Protein AF-A0A3T0ZDF2-F1 (afdb_monomer_lite)

Organism: Lagarostrobos franklinii (NCBI:txid56892)

Secondary structure (DSSP, 8-state):
-----S-TT--S---HHHHHHHHHHHHHHHHTTS-HHHHHHHHHHHHHHHHTTS-HHHHHHHHHHHHHHHHHTS-HHHHHHHHHHHS---PPPPPTTT--HHHHHHHHHH--TT-HHHHHHHHHHHHHHHHHHH-S-HHHHHHHHHHHH--SEEEEEEEETTEEEEEEEE--HHHHHHHHHHHHHHHHHHSSSS-HHHHHHHHHHHHHTT-SHHHHHHHHHHHHHHHTGGGGGGG----------HHHHHHHHHHHHHHHHHHHHHHHHHHHHHH--HHHHHHHHHHHHHHHHHHTT--

Radius of gyration: 37.53 Å; chains: 1; bounding box: 96×99×54 Å

Sequence (299 aa):
MSRQSTAKKRTTKLDPINHNRFINTTAKKRTAKLDPINHNRFINTTAKKRTAKLDPINHNRFINTFVKKRTAKLDLINHNRFIKTTVKKRTAKLDPIYHKRLVNMLVNRILKHGKKSLAYRIFYQAMKKIQQKMKKNPIVVLRRAIRNIAPKVVLKARRKSGSTYQVPIKIKSAKGKIFAIRWLLGASRKRPGRNMDSKLSYELIDATKNRGNAIRKKEETHKMAEANKAFAHNRLKDIPKKRGNPIRKKEETHRMAEANKAFAHNRLIDAAKKRGNPIRKKEETHRMAEANKAFSYNR

pLDDT: mean 71.68, std 22.98, range [33.25, 97.94]

InterPro domains:
  IPR000235 Small ribosomal subunit protein uS7 [PTHR11205] (66-229)
  IPR005717 Small ribosomal subunit protein uS7, bacteria/organella [MF_00480_B] (77-236)
  IPR005717 Small ribosomal subunit protein uS7, bacteria/organella [TIGR01029] (84-235)
  IPR020606 Small ribosomal subunit protein uS7, conserved site [PS00052] (100-126)
  IPR023798 Small ribosomal subunit protein uS7 domain [PF00177] (85-229)
  IPR023798 Small ribosomal subunit protein uS7 domain [PF00177] (266-293)
  IPR036823 Small ribosomal subunit protein uS7 domain superfamily [G3DSA:1.10.455.10] (82-234)
  IPR036823 Small ribosomal subunit protein uS7 domain superfamily [G3DSA:1.10.455.10] (235-266)
  IPR036823 Small ribosomal subunit protein uS7 domain superfamily [G3DSA:1.10.455.10] (267-299)
  IPR036823 Small ribosomal subunit protein uS7 domain superfamily [SSF47973] (71-229)
  IPR036823 Small ribosomal subunit protein uS7 domain superfamily [SSF47973] (236-267)
  IPR036823 Small ribosomal subunit protein uS7 domain superfamily [SSF47973] (266-295)

Structure (mmCIF, N/CA/C/O backbone):
data_AF-A0A3T0ZDF2-F1
#
_entry.id   AF-A0A3T0ZDF2-F1
#
loop_
_atom_site.group_PDB
_atom_site.id
_atom_site.type_symbol
_atom_site.label_atom_id
_atom_site.label_alt_id
_atom_site.label_comp_id
_atom_site.label_asym_id
_atom_site.label_entity_id
_atom_site.label_seq_id
_atom_site.pdbx_PDB_ins_code
_atom_site.Cartn_x
_atom_site.Cartn_y
_atom_site.Cartn_z
_atom_site.occupancy
_atom_site.B_iso_or_equiv
_atom_site.auth_seq_id
_atom_site.auth_comp_id
_atom_site.auth_asym_id
_atom_site.auth_atom_id
_atom_site.pdbx_PDB_model_num
ATOM 1 N N . MET A 1 1 ? -11.134 -86.468 -4.741 1.00 34.62 1 MET A N 1
ATOM 2 C CA . MET A 1 1 ? -9.798 -86.074 -5.241 1.00 34.62 1 MET A CA 1
ATOM 3 C C . MET A 1 1 ? -9.946 -85.190 -6.483 1.00 34.62 1 MET A C 1
ATOM 5 O O . MET A 1 1 ? -10.658 -85.553 -7.403 1.00 34.62 1 MET A O 1
ATOM 9 N N . SER A 1 2 ? -9.356 -83.992 -6.419 1.00 34.84 2 SER A N 1
ATOM 10 C CA . SER A 1 2 ? -8.980 -83.034 -7.481 1.00 34.84 2 SER A CA 1
ATOM 11 C C . SER A 1 2 ? -9.718 -83.038 -8.841 1.00 34.84 2 SER A C 1
ATOM 13 O O . SER A 1 2 ? -9.318 -83.724 -9.779 1.00 34.84 2 SER A O 1
ATOM 15 N N . ARG A 1 3 ? -10.692 -82.128 -9.011 1.00 33.25 3 ARG A N 1
ATOM 16 C CA . ARG A 1 3 ? -11.084 -81.586 -10.328 1.00 33.25 3 ARG A CA 1
ATOM 17 C C . ARG A 1 3 ? -10.224 -80.354 -10.633 1.00 33.25 3 ARG A C 1
ATOM 19 O O . ARG A 1 3 ? -10.578 -79.239 -10.258 1.00 33.25 3 ARG A O 1
ATOM 26 N N . GLN A 1 4 ? -9.095 -80.539 -11.317 1.00 33.59 4 GLN A N 1
ATOM 27 C CA . GLN A 1 4 ? -8.398 -79.435 -11.988 1.00 33.59 4 GLN A CA 1
ATOM 28 C C . GLN A 1 4 ? -9.206 -79.031 -13.229 1.00 33.59 4 GLN A C 1
ATOM 30 O O . GLN A 1 4 ? -9.016 -79.551 -14.326 1.00 33.59 4 GLN A O 1
ATOM 35 N N . SER A 1 5 ? -10.157 -78.118 -13.039 1.00 35.03 5 SER A N 1
ATOM 36 C CA . SER A 1 5 ? -11.002 -77.572 -14.095 1.00 35.03 5 SER A CA 1
ATOM 37 C C . SER A 1 5 ? -10.267 -76.490 -14.904 1.00 35.03 5 SER A C 1
ATOM 39 O O . SER A 1 5 ? -9.870 -75.434 -14.415 1.00 35.03 5 SER A O 1
ATOM 41 N N . THR A 1 6 ? -10.021 -76.816 -16.174 1.00 43.75 6 THR A N 1
ATOM 42 C CA . THR A 1 6 ? -10.433 -76.038 -17.364 1.00 43.75 6 THR A CA 1
ATOM 43 C C . THR A 1 6 ? -10.084 -74.544 -17.503 1.00 43.75 6 THR A C 1
ATOM 45 O O . THR A 1 6 ? -10.557 -73.915 -18.445 1.00 43.75 6 THR A O 1
ATOM 48 N N . ALA A 1 7 ? -9.190 -73.962 -16.699 1.00 36.59 7 ALA A N 1
ATOM 49 C CA . ALA A 1 7 ? -8.723 -72.580 -16.921 1.00 36.59 7 ALA A CA 1
ATOM 50 C C . ALA A 1 7 ? -7.362 -72.473 -17.643 1.00 36.59 7 ALA A C 1
ATOM 52 O O . ALA A 1 7 ? -7.009 -71.410 -18.150 1.00 36.59 7 ALA A O 1
ATOM 53 N N . LYS A 1 8 ? -6.588 -73.565 -17.733 1.00 37.91 8 LYS A N 1
ATOM 54 C CA . LYS A 1 8 ? -5.209 -73.557 -18.271 1.00 37.91 8 LYS A CA 1
ATOM 55 C C . LYS A 1 8 ? -5.081 -73.693 -19.800 1.00 37.91 8 LYS A C 1
ATOM 57 O O . LYS A 1 8 ? -3.962 -73.733 -20.293 1.00 37.91 8 LYS A O 1
ATOM 62 N N . LYS A 1 9 ? -6.183 -73.728 -20.563 1.00 38.88 9 LYS A N 1
ATOM 63 C CA . LYS A 1 9 ? -6.158 -73.951 -22.030 1.00 38.88 9 LYS A CA 1
ATOM 64 C C . LYS A 1 9 ? -6.678 -72.797 -22.908 1.00 38.88 9 LYS A C 1
ATOM 66 O O . LYS A 1 9 ? -6.855 -72.992 -24.102 1.00 38.88 9 LYS A O 1
ATOM 71 N N . ARG A 1 10 ? -6.890 -71.582 -22.379 1.00 39.00 10 ARG A N 1
ATOM 72 C CA . ARG A 1 10 ? -7.325 -70.414 -23.190 1.00 39.00 10 ARG A CA 1
ATOM 73 C C . ARG A 1 10 ? -6.550 -69.121 -22.913 1.00 39.00 10 ARG A C 1
ATOM 75 O O . ARG A 1 10 ? -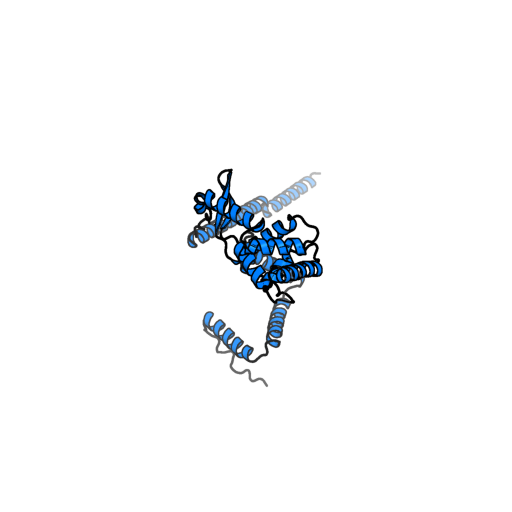7.133 -68.051 -22.778 1.00 39.00 10 ARG A O 1
ATOM 82 N N . THR A 1 11 ? -5.223 -69.188 -22.866 1.00 40.25 11 THR A N 1
ATOM 83 C CA . THR A 1 11 ? -4.384 -67.980 -22.989 1.00 40.25 11 THR A CA 1
ATOM 84 C C . THR A 1 11 ? -3.337 -68.172 -24.075 1.00 40.25 11 THR A C 1
ATOM 86 O O . THR A 1 11 ? -2.138 -68.083 -23.838 1.00 40.25 11 THR A O 1
ATOM 89 N N . THR A 1 12 ? -3.806 -68.459 -25.283 1.00 39.25 12 THR A N 1
ATOM 90 C CA . THR A 1 12 ? -3.021 -68.349 -26.510 1.00 39.25 12 THR A CA 1
ATOM 91 C C . THR A 1 12 ? -3.629 -67.225 -27.344 1.00 39.25 12 THR A C 1
ATOM 93 O O . THR A 1 12 ? -4.798 -67.304 -27.707 1.00 39.25 12 THR A O 1
ATOM 96 N N . LYS A 1 13 ? -2.813 -66.197 -27.617 1.00 46.34 13 LYS A N 1
ATOM 97 C CA . LYS A 1 13 ? -3.067 -65.021 -28.476 1.00 46.34 13 LYS A CA 1
ATOM 98 C C . LYS A 1 13 ? -4.135 -64.031 -27.980 1.00 46.34 13 LYS A C 1
ATOM 100 O O . LYS A 1 13 ? -5.250 -63.989 -28.477 1.00 46.34 13 LYS A O 1
ATOM 105 N N . LEU A 1 14 ? -3.753 -63.160 -27.045 1.00 40.66 14 LEU A N 1
ATOM 106 C CA . LEU A 1 14 ? -4.413 -61.864 -26.842 1.00 40.66 14 LEU A CA 1
ATOM 107 C C . LEU A 1 14 ? -3.337 -60.778 -26.788 1.00 40.66 14 LEU A C 1
ATOM 109 O O . LEU A 1 14 ? -2.376 -60.904 -26.029 1.00 40.66 14 LEU A O 1
ATOM 113 N N . ASP A 1 15 ? -3.503 -59.733 -27.599 1.00 45.00 15 ASP A N 1
ATOM 114 C CA . ASP A 1 15 ? -2.529 -58.655 -27.779 1.00 45.00 15 ASP A CA 1
ATOM 115 C C . ASP A 1 15 ? -2.080 -58.028 -26.444 1.00 45.00 15 ASP A C 1
ATOM 117 O O . ASP A 1 15 ? -2.914 -57.829 -25.547 1.00 45.00 15 ASP A O 1
ATOM 121 N N . PRO A 1 16 ? -0.801 -57.615 -26.305 1.00 48.25 16 PRO A N 1
ATOM 122 C CA . PRO A 1 16 ? -0.258 -57.042 -25.064 1.00 48.25 16 PRO A CA 1
ATOM 123 C C . PRO A 1 16 ? -1.061 -55.839 -24.535 1.00 48.25 16 PRO A C 1
ATOM 125 O O . PRO A 1 16 ? -1.106 -55.571 -23.331 1.00 48.25 16 PRO A O 1
ATOM 128 N N . ILE A 1 17 ? -1.727 -55.119 -25.441 1.00 45.25 17 ILE A N 1
ATOM 129 C CA . ILE A 1 17 ? -2.562 -53.951 -25.147 1.00 45.25 17 ILE A CA 1
ATOM 130 C C . ILE A 1 17 ? -3.913 -54.376 -24.543 1.00 45.25 17 ILE A C 1
ATOM 132 O O . ILE A 1 17 ? -4.380 -53.771 -23.572 1.00 45.25 17 ILE A O 1
ATOM 136 N N . ASN A 1 18 ? -4.510 -55.460 -25.046 1.00 43.66 18 ASN A N 1
ATOM 137 C CA . ASN A 1 18 ? -5.801 -55.967 -24.581 1.00 43.66 18 ASN A CA 1
ATOM 138 C C . ASN A 1 18 ? -5.677 -56.743 -23.263 1.00 43.66 18 ASN A C 1
ATOM 140 O O . ASN A 1 18 ? -6.571 -56.659 -22.419 1.00 43.66 18 ASN A O 1
ATOM 144 N N . HIS A 1 19 ? -4.534 -57.391 -23.016 1.00 41.25 19 HIS A N 1
ATOM 145 C CA . HIS A 1 19 ? -4.260 -58.068 -21.747 1.00 41.25 19 HIS A CA 1
ATOM 146 C C . HIS A 1 19 ? -4.181 -57.082 -20.568 1.00 41.25 19 HIS A C 1
ATOM 148 O O . HIS A 1 19 ? -4.822 -57.276 -19.534 1.00 41.25 19 HIS A O 1
ATOM 154 N N . ASN A 1 20 ? -3.493 -55.949 -20.747 1.00 42.59 20 ASN A N 1
ATOM 155 C CA . ASN A 1 20 ? -3.430 -54.898 -19.727 1.00 42.59 20 ASN A CA 1
ATOM 156 C C . ASN A 1 20 ? -4.780 -54.201 -19.515 1.00 42.59 20 ASN A C 1
ATOM 158 O O . ASN A 1 20 ? -5.104 -53.803 -18.395 1.00 42.59 20 ASN A O 1
ATOM 162 N N . ARG A 1 21 ? -5.605 -54.077 -20.561 1.00 43.59 21 ARG A N 1
ATOM 163 C CA . ARG A 1 21 ? -6.967 -53.541 -20.438 1.00 43.59 21 ARG A CA 1
ATOM 164 C C . ARG A 1 21 ? -7.884 -54.505 -19.683 1.00 43.59 21 ARG A C 1
ATOM 166 O O . ARG A 1 21 ? -8.645 -54.045 -18.835 1.00 43.59 21 ARG A O 1
ATOM 173 N N . PHE A 1 22 ? -7.772 -55.815 -19.910 1.00 42.91 22 PHE A N 1
ATOM 174 C CA . PHE A 1 22 ? -8.523 -56.844 -19.181 1.00 42.91 22 PHE A CA 1
ATOM 175 C C . PHE A 1 22 ? -8.107 -56.928 -17.705 1.00 42.91 22 PHE A C 1
ATOM 177 O O . PHE A 1 22 ? -8.962 -56.943 -16.820 1.00 42.91 22 PHE A O 1
ATOM 184 N N . ILE A 1 23 ? -6.804 -56.875 -17.410 1.00 46.19 23 ILE A N 1
ATOM 185 C CA . ILE A 1 23 ? -6.293 -56.835 -16.029 1.00 46.19 23 ILE A CA 1
ATOM 186 C C . ILE A 1 23 ? -6.749 -55.557 -15.316 1.00 46.19 23 ILE A C 1
ATOM 188 O O . ILE A 1 23 ? -7.220 -55.618 -14.184 1.00 46.19 23 ILE A O 1
ATOM 192 N N . ASN A 1 24 ? -6.685 -54.396 -15.972 1.00 45.28 24 ASN A N 1
ATOM 193 C CA . ASN A 1 24 ? -7.081 -53.132 -15.348 1.00 45.28 24 ASN A CA 1
ATOM 194 C C . ASN A 1 24 ? -8.599 -53.003 -15.160 1.00 45.28 24 ASN A C 1
ATOM 196 O O . ASN A 1 24 ? -9.040 -52.362 -14.208 1.00 45.28 24 ASN A O 1
ATOM 200 N N . THR A 1 25 ? -9.406 -53.607 -16.035 1.00 49.00 25 THR A N 1
ATOM 201 C CA . THR A 1 25 ? -10.875 -53.609 -15.918 1.00 49.00 25 THR A CA 1
ATOM 202 C C . THR A 1 25 ? -11.360 -54.621 -14.883 1.00 49.00 25 THR A C 1
ATOM 204 O O . THR A 1 25 ? -12.240 -54.288 -14.092 1.00 49.00 25 THR A O 1
ATOM 207 N N . THR A 1 26 ? -10.747 -55.807 -14.800 1.00 48.38 26 THR A N 1
ATOM 208 C CA . THR A 1 26 ? -11.029 -56.791 -13.737 1.00 48.38 26 THR A CA 1
ATOM 209 C C . THR A 1 26 ? -10.529 -56.324 -12.370 1.00 48.38 26 THR A C 1
ATOM 211 O O . THR A 1 26 ? -11.251 -56.471 -11.383 1.00 48.38 26 THR A O 1
ATOM 214 N N . ALA A 1 27 ? -9.359 -55.675 -12.303 1.00 49.62 27 ALA A N 1
ATOM 215 C CA . ALA A 1 27 ? -8.877 -55.018 -11.092 1.00 49.62 27 ALA A CA 1
ATOM 216 C C . ALA A 1 27 ? -9.821 -53.884 -10.669 1.00 49.62 27 ALA A C 1
ATOM 218 O O . ALA A 1 27 ? -10.282 -53.903 -9.535 1.00 49.62 27 ALA A O 1
ATOM 219 N N . LYS A 1 28 ? -10.217 -52.974 -11.576 1.00 48.00 28 LYS A N 1
ATOM 220 C CA . LYS A 1 28 ? -11.181 -51.898 -11.266 1.00 48.00 28 LYS A CA 1
ATOM 221 C C . LYS A 1 28 ? -12.552 -52.417 -10.816 1.00 48.00 28 LYS A C 1
ATOM 223 O O . LYS A 1 28 ? -13.107 -51.883 -9.859 1.00 48.00 28 LYS A O 1
ATOM 228 N N . LYS A 1 29 ? -13.089 -53.466 -11.458 1.00 46.72 29 LYS A N 1
ATOM 229 C CA . LYS A 1 29 ? -14.364 -54.099 -11.060 1.00 46.72 29 LYS A CA 1
ATOM 230 C C . LYS A 1 29 ? -14.288 -54.756 -9.677 1.00 46.72 29 LYS A C 1
ATOM 232 O O . LYS A 1 29 ? -15.281 -54.748 -8.958 1.00 46.72 29 LYS A O 1
ATOM 237 N N . ARG A 1 30 ? -13.128 -55.298 -9.284 1.00 39.75 30 ARG A N 1
ATOM 238 C CA . ARG A 1 30 ? -12.906 -55.878 -7.946 1.00 39.75 30 ARG A CA 1
ATOM 239 C C . ARG A 1 30 ? -12.629 -54.820 -6.876 1.00 39.75 30 ARG A C 1
ATOM 241 O O . ARG A 1 30 ? -13.094 -54.969 -5.754 1.00 39.75 30 ARG A O 1
ATOM 248 N N . THR A 1 31 ? -11.926 -53.739 -7.212 1.00 46.19 31 THR A N 1
ATOM 249 C CA . THR A 1 31 ? -11.599 -52.656 -6.266 1.00 46.19 31 THR A CA 1
ATOM 250 C C . THR A 1 31 ? -12.777 -51.735 -5.978 1.00 46.19 31 THR A C 1
ATOM 252 O O . THR A 1 31 ? -12.780 -51.089 -4.943 1.00 46.19 31 THR A O 1
ATOM 255 N N . ALA A 1 32 ? -13.785 -51.690 -6.852 1.00 40.12 32 ALA A N 1
ATOM 256 C CA . ALA A 1 32 ? -15.029 -50.966 -6.589 1.00 40.12 32 ALA A CA 1
ATOM 257 C C . ALA A 1 32 ? -15.883 -51.605 -5.472 1.00 40.12 32 ALA A C 1
ATOM 259 O O . ALA A 1 32 ? -16.756 -50.937 -4.935 1.00 40.12 32 ALA A O 1
ATOM 260 N N . LYS A 1 33 ? -15.628 -52.876 -5.112 1.00 44.97 33 LYS A N 1
ATOM 261 C CA . LYS A 1 33 ? -16.327 -53.602 -4.034 1.00 44.97 33 LYS A CA 1
ATOM 262 C C . LYS A 1 33 ? -15.569 -53.632 -2.697 1.00 44.97 33 LYS A C 1
ATOM 264 O O . LYS A 1 33 ? -16.013 -54.309 -1.780 1.00 44.97 33 LYS A O 1
ATOM 269 N N . LEU A 1 34 ? -14.414 -52.969 -2.582 1.00 43.75 34 LEU A N 1
ATOM 270 C CA . LEU A 1 34 ? -13.583 -53.009 -1.374 1.00 43.75 34 LEU A CA 1
ATOM 271 C C . LEU A 1 34 ? -13.371 -51.601 -0.817 1.00 43.75 34 LEU A C 1
ATOM 273 O O . LEU A 1 34 ? -12.929 -50.710 -1.542 1.00 43.75 34 LEU A O 1
ATOM 277 N N . ASP A 1 35 ? -13.639 -51.432 0.478 1.00 44.16 35 ASP A N 1
ATOM 278 C CA . ASP A 1 35 ? -13.529 -50.150 1.171 1.00 44.16 35 ASP A CA 1
ATOM 279 C C . ASP A 1 35 ? -12.141 -49.497 1.007 1.00 44.16 35 ASP A C 1
ATOM 281 O O . ASP A 1 35 ? -11.114 -50.196 1.040 1.00 44.16 35 ASP A O 1
ATOM 285 N N . PRO A 1 36 ? -12.065 -48.151 0.901 1.00 44.31 36 PRO A N 1
ATOM 286 C CA . PRO A 1 36 ? -10.833 -47.411 0.592 1.00 44.31 36 PRO A CA 1
ATOM 287 C C . PRO A 1 36 ? -9.652 -47.709 1.530 1.00 44.31 36 PRO A C 1
ATOM 289 O O . PRO A 1 36 ? -8.488 -47.588 1.143 1.00 44.31 36 PRO A O 1
ATOM 292 N N . ILE A 1 37 ? -9.944 -48.126 2.764 1.00 41.91 37 ILE A N 1
ATOM 293 C CA . ILE A 1 37 ? -8.957 -48.436 3.804 1.00 41.91 37 ILE A CA 1
ATOM 294 C C . ILE A 1 37 ? -8.253 -49.777 3.524 1.00 41.91 37 ILE A C 1
ATOM 296 O O . ILE A 1 37 ? -7.036 -49.894 3.699 1.00 41.91 37 ILE A O 1
ATOM 300 N N . ASN A 1 38 ? -8.971 -50.769 2.995 1.00 42.69 38 ASN A N 1
ATOM 301 C CA . ASN A 1 38 ? -8.426 -52.104 2.726 1.00 42.69 38 ASN A CA 1
ATOM 302 C C . ASN A 1 38 ? -7.632 -52.169 1.409 1.00 42.69 38 ASN A C 1
ATOM 304 O O . ASN A 1 38 ? -6.757 -53.025 1.247 1.00 42.69 38 ASN A O 1
ATOM 308 N N . HIS A 1 39 ? -7.854 -51.213 0.503 1.00 38.03 39 HIS A N 1
ATOM 309 C CA . HIS A 1 39 ? -7.135 -51.109 -0.768 1.00 38.03 39 HIS A CA 1
ATOM 310 C C . HIS A 1 39 ? -5.641 -50.784 -0.578 1.00 38.03 39 HIS A C 1
ATOM 312 O O . HIS A 1 39 ? -4.772 -51.429 -1.172 1.00 38.03 39 HIS A O 1
ATOM 318 N N . ASN A 1 40 ? -5.318 -49.857 0.330 1.00 41.84 40 ASN A N 1
ATOM 319 C CA . ASN A 1 40 ? -3.930 -49.501 0.640 1.00 41.84 40 ASN A CA 1
ATOM 320 C C . ASN A 1 40 ? -3.179 -50.634 1.350 1.00 41.84 40 ASN A C 1
ATOM 322 O O . ASN A 1 40 ? -1.984 -50.823 1.119 1.00 41.84 40 ASN A O 1
ATOM 326 N N . ARG A 1 41 ? -3.870 -51.438 2.169 1.00 42.22 41 ARG A N 1
ATOM 327 C CA . ARG A 1 41 ? -3.270 -52.606 2.829 1.00 42.22 41 ARG A CA 1
ATOM 328 C C . ARG A 1 41 ? -2.873 -53.676 1.804 1.00 42.22 41 ARG A C 1
ATOM 330 O O . ARG A 1 41 ? -1.772 -54.206 1.900 1.00 42.22 41 ARG A O 1
ATOM 337 N N . PHE A 1 42 ? -3.698 -53.924 0.784 1.00 39.06 42 PHE A N 1
ATOM 338 C CA . PHE A 1 42 ? -3.400 -54.891 -0.282 1.00 39.06 42 PHE A CA 1
ATOM 339 C C . PHE A 1 42 ? -2.276 -54.436 -1.234 1.00 39.06 42 PHE A C 1
ATOM 341 O O . PHE A 1 42 ? -1.418 -55.233 -1.626 1.00 39.06 42 PHE A O 1
ATOM 348 N N . ILE A 1 43 ? -2.225 -53.144 -1.577 1.00 43.16 43 ILE A N 1
ATOM 349 C CA . ILE A 1 43 ? -1.120 -52.568 -2.367 1.00 43.16 43 ILE A CA 1
ATOM 350 C C . ILE A 1 43 ? 0.203 -52.666 -1.593 1.00 43.16 43 ILE A C 1
ATOM 352 O O . ILE A 1 43 ? 1.234 -53.045 -2.150 1.00 43.16 43 ILE A O 1
ATOM 356 N N . ASN A 1 44 ? 0.176 -52.399 -0.287 1.00 45.41 44 ASN A N 1
ATOM 357 C CA . ASN A 1 44 ? 1.373 -52.456 0.547 1.00 45.41 44 ASN A CA 1
ATOM 358 C C . ASN A 1 44 ? 1.871 -53.892 0.782 1.00 45.41 44 ASN A C 1
ATOM 360 O O . ASN A 1 44 ? 3.081 -54.106 0.849 1.00 45.41 44 ASN A O 1
ATOM 364 N N . THR A 1 45 ? 0.988 -54.894 0.859 1.00 48.44 45 THR A N 1
ATOM 365 C CA . THR A 1 45 ? 1.391 -56.306 1.005 1.00 48.44 45 THR A CA 1
ATOM 366 C C . THR A 1 45 ? 1.938 -56.896 -0.293 1.00 48.44 45 THR A C 1
ATOM 368 O O . THR A 1 45 ? 2.907 -57.655 -0.259 1.00 48.44 45 THR A O 1
ATOM 371 N N . THR A 1 46 ? 1.390 -56.512 -1.448 1.00 45.59 46 THR A N 1
ATOM 372 C CA . THR A 1 46 ? 1.910 -56.927 -2.764 1.00 45.59 46 THR A CA 1
ATOM 373 C C . THR A 1 46 ? 3.234 -56.246 -3.113 1.00 45.59 46 THR A C 1
ATOM 375 O O . THR A 1 46 ? 4.127 -56.902 -3.655 1.00 45.59 46 THR A O 1
ATOM 378 N N . ALA A 1 47 ? 3.414 -54.975 -2.734 1.00 45.28 47 ALA A N 1
ATOM 379 C CA . ALA A 1 47 ? 4.709 -54.301 -2.805 1.00 45.28 47 ALA A CA 1
ATOM 380 C C . ALA A 1 47 ? 5.739 -54.976 -1.880 1.00 45.28 47 ALA A C 1
ATOM 382 O O . ALA A 1 47 ? 6.808 -55.354 -2.357 1.00 45.28 47 ALA A O 1
ATOM 383 N N . LYS A 1 48 ? 5.391 -55.245 -0.609 1.00 43.84 48 LYS A N 1
ATOM 384 C CA . LYS A 1 48 ? 6.273 -55.941 0.351 1.00 43.84 48 LYS A CA 1
ATOM 385 C C . LYS A 1 48 ? 6.675 -57.353 -0.097 1.00 43.84 48 LYS A C 1
ATOM 387 O O . LYS A 1 48 ? 7.836 -57.724 0.041 1.00 43.84 48 LYS A O 1
ATOM 392 N N . LYS A 1 49 ? 5.760 -58.136 -0.686 1.00 44.50 49 LYS A N 1
ATOM 393 C CA . LYS A 1 49 ? 6.075 -59.481 -1.215 1.00 44.50 49 LYS A CA 1
ATOM 394 C C . LYS A 1 49 ? 7.058 -59.454 -2.391 1.00 44.50 49 LYS A C 1
ATOM 396 O O . LYS A 1 49 ? 7.797 -60.413 -2.579 1.00 44.50 49 LYS A O 1
ATOM 401 N N . ARG A 1 50 ? 7.091 -58.369 -3.175 1.00 39.94 50 ARG A N 1
ATOM 402 C CA . ARG A 1 50 ? 8.065 -58.185 -4.267 1.00 39.94 50 ARG A CA 1
ATOM 403 C C . ARG A 1 50 ? 9.424 -57.689 -3.771 1.00 39.94 50 ARG A C 1
ATOM 405 O O . ARG A 1 50 ? 10.436 -58.051 -4.359 1.00 39.94 50 ARG A O 1
ATOM 412 N N . THR A 1 51 ? 9.459 -56.902 -2.694 1.00 44.28 51 THR A N 1
ATOM 413 C CA . THR A 1 51 ? 10.707 -56.406 -2.088 1.00 44.28 51 THR A CA 1
ATOM 414 C C . THR A 1 51 ? 11.398 -57.425 -1.185 1.00 44.28 51 THR A C 1
ATOM 416 O O . THR A 1 51 ? 12.587 -57.286 -0.942 1.00 44.28 51 THR A O 1
ATOM 419 N N . ALA A 1 52 ? 10.693 -58.466 -0.733 1.00 38.03 52 ALA A N 1
ATOM 420 C CA . ALA A 1 52 ? 11.251 -59.532 0.105 1.00 38.03 52 ALA A CA 1
ATOM 421 C C . ALA A 1 52 ? 12.291 -60.431 -0.601 1.00 38.03 52 ALA A C 1
ATOM 423 O O . ALA A 1 52 ? 12.947 -61.221 0.061 1.00 38.03 52 ALA A O 1
ATOM 424 N N . LYS A 1 53 ? 12.459 -60.319 -1.929 1.00 47.75 53 LYS A N 1
ATOM 425 C CA . LYS A 1 53 ? 13.474 -61.063 -2.704 1.00 47.75 53 LYS A CA 1
ATOM 426 C C . LYS A 1 53 ? 14.807 -60.318 -2.885 1.00 47.75 53 LYS A C 1
ATOM 428 O O . LYS A 1 53 ? 15.640 -60.768 -3.662 1.00 47.75 53 LYS A O 1
ATOM 433 N N . LEU A 1 54 ? 15.000 -59.162 -2.248 1.00 45.62 54 LEU A N 1
ATOM 434 C CA . LEU A 1 54 ? 16.229 -58.373 -2.366 1.00 45.62 54 LEU A CA 1
ATOM 435 C C . LEU A 1 54 ? 16.773 -58.048 -0.976 1.00 45.62 54 LEU A C 1
ATOM 437 O O . LEU A 1 54 ? 16.037 -57.512 -0.147 1.00 45.62 54 LEU A O 1
ATOM 441 N N . ASP A 1 55 ? 18.057 -58.334 -0.753 1.00 47.91 55 ASP A N 1
ATOM 442 C CA . ASP A 1 55 ? 18.728 -58.127 0.531 1.00 47.91 55 ASP A CA 1
ATOM 443 C C . ASP A 1 55 ? 18.549 -56.689 1.059 1.00 47.91 55 ASP A C 1
ATOM 445 O O . ASP A 1 55 ? 18.653 -55.727 0.278 1.00 47.91 55 ASP A O 1
ATOM 449 N N . PRO A 1 56 ? 18.343 -56.499 2.379 1.00 48.34 56 PRO A N 1
ATOM 450 C CA . PRO A 1 56 ? 18.032 -55.197 2.984 1.00 48.34 56 PRO A CA 1
ATOM 451 C C . PRO A 1 56 ? 19.040 -54.087 2.642 1.00 48.34 56 PRO A C 1
ATOM 453 O O . PRO A 1 56 ? 18.670 -52.92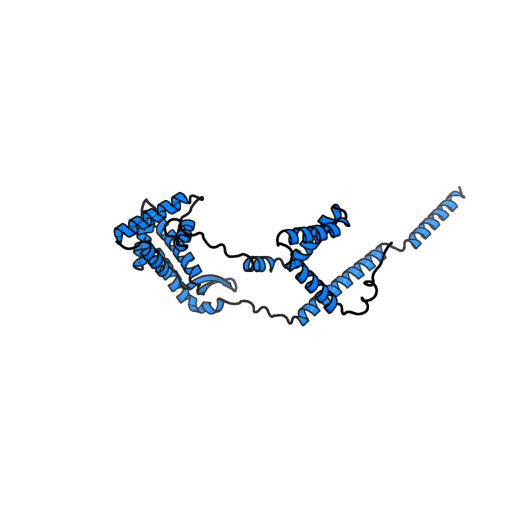3 2.466 1.00 48.34 56 PRO A O 1
ATOM 456 N N . ILE A 1 57 ? 20.314 -54.452 2.476 1.00 43.53 57 ILE A N 1
ATOM 4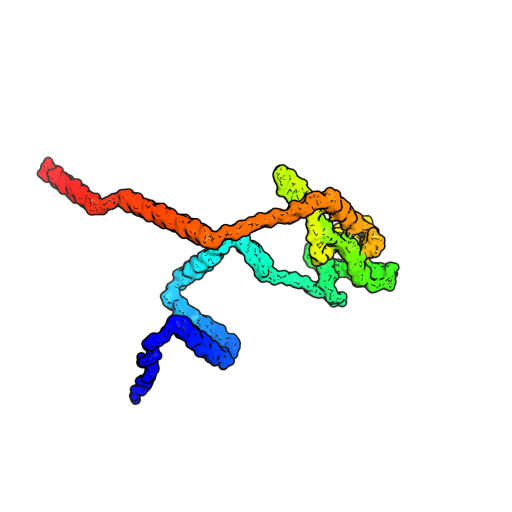57 C CA . ILE A 1 57 ? 21.423 -53.538 2.165 1.00 43.53 57 ILE A CA 1
ATOM 458 C C . ILE A 1 57 ? 21.333 -53.021 0.717 1.00 43.53 57 ILE A C 1
ATOM 460 O O . ILE A 1 57 ? 21.561 -51.838 0.443 1.00 43.53 57 ILE A O 1
ATOM 464 N N . ASN A 1 58 ? 20.922 -53.878 -0.220 1.00 46.53 58 ASN A N 1
ATOM 465 C CA . ASN A 1 58 ? 20.796 -53.530 -1.635 1.00 46.53 58 ASN A CA 1
ATOM 466 C C . ASN A 1 58 ? 19.492 -52.777 -1.937 1.00 46.53 58 ASN A C 1
ATOM 468 O O . ASN A 1 58 ? 19.433 -52.006 -2.899 1.00 46.53 58 ASN A O 1
ATOM 472 N N . HIS A 1 59 ? 18.476 -52.918 -1.081 1.00 41.75 59 HIS A N 1
ATOM 473 C CA . HIS A 1 59 ? 17.192 -52.234 -1.217 1.00 41.75 59 HIS A CA 1
ATOM 474 C C . HIS A 1 59 ? 17.317 -50.708 -1.071 1.00 41.75 59 HIS A C 1
ATOM 476 O O . HIS A 1 59 ? 16.852 -49.954 -1.929 1.00 41.75 59 HIS A O 1
ATOM 482 N N . ASN A 1 60 ? 18.042 -50.237 -0.050 1.00 41.75 60 ASN A N 1
ATOM 483 C CA . ASN A 1 60 ? 18.282 -48.804 0.149 1.00 41.75 60 ASN A CA 1
ATOM 484 C C . ASN A 1 60 ? 19.192 -48.207 -0.930 1.00 41.75 60 ASN A C 1
ATOM 486 O O . ASN A 1 60 ? 18.987 -47.067 -1.349 1.00 41.75 60 ASN A O 1
ATOM 490 N N . ARG A 1 61 ? 20.155 -48.977 -1.452 1.00 42.72 61 ARG A N 1
ATOM 491 C CA . ARG A 1 61 ? 20.986 -48.553 -2.588 1.00 42.72 61 ARG A CA 1
ATOM 492 C C . ARG A 1 61 ? 20.157 -48.440 -3.868 1.00 42.72 61 ARG A C 1
ATOM 494 O O . ARG A 1 61 ? 20.325 -47.469 -4.604 1.00 42.72 61 ARG A O 1
ATOM 501 N N . PHE A 1 62 ? 19.226 -49.362 -4.116 1.00 42.44 62 PHE A N 1
ATOM 502 C CA . PHE A 1 62 ? 18.333 -49.311 -5.276 1.00 42.44 62 PHE A CA 1
ATOM 503 C C . PHE A 1 62 ? 17.341 -48.146 -5.183 1.00 42.44 62 PHE A C 1
ATOM 505 O O . PHE A 1 62 ? 17.198 -47.391 -6.140 1.00 42.44 62 PHE A O 1
ATOM 512 N N . ILE A 1 63 ? 16.727 -47.918 -4.017 1.00 48.72 63 ILE A N 1
ATOM 513 C CA . ILE A 1 63 ? 15.849 -46.760 -3.786 1.00 48.72 63 ILE A CA 1
ATOM 514 C C . ILE A 1 63 ? 16.632 -45.454 -3.950 1.00 48.72 63 ILE A C 1
ATOM 516 O O . ILE A 1 63 ? 16.208 -44.581 -4.707 1.00 48.72 63 ILE A O 1
ATOM 520 N N . ASN A 1 64 ? 17.804 -45.326 -3.324 1.00 45.09 64 ASN A N 1
ATOM 521 C CA . ASN A 1 64 ? 18.598 -44.101 -3.398 1.00 45.09 64 ASN A CA 1
ATOM 522 C C . ASN A 1 64 ? 19.159 -43.846 -4.797 1.00 45.09 64 ASN A C 1
ATOM 524 O O . ASN A 1 64 ? 19.212 -42.693 -5.218 1.00 45.09 64 ASN A O 1
ATOM 528 N N . THR A 1 65 ? 19.524 -44.887 -5.551 1.00 45.94 65 THR A N 1
ATOM 529 C CA . THR A 1 65 ? 19.942 -44.743 -6.953 1.00 45.94 65 THR A CA 1
ATOM 530 C C . THR A 1 65 ? 18.767 -44.407 -7.858 1.00 45.94 65 THR A C 1
ATOM 532 O O . THR A 1 65 ? 18.921 -43.516 -8.681 1.00 45.94 65 THR A O 1
ATOM 535 N N . PHE A 1 66 ? 17.581 -45.003 -7.694 1.00 44.91 66 PHE A N 1
ATOM 536 C CA . PHE A 1 66 ? 16.395 -44.655 -8.492 1.00 44.91 66 PHE A CA 1
ATOM 537 C C . PHE A 1 66 ? 15.885 -43.243 -8.192 1.00 44.91 66 PHE A C 1
ATOM 539 O O . PHE A 1 66 ? 15.553 -42.499 -9.116 1.00 44.91 66 PHE A O 1
ATOM 546 N N . VAL A 1 67 ? 15.864 -42.853 -6.914 1.00 50.25 67 VAL A N 1
ATOM 547 C CA . VAL A 1 67 ? 15.525 -41.497 -6.468 1.00 50.25 67 VAL A CA 1
ATOM 548 C C . VAL A 1 67 ? 16.565 -40.507 -6.993 1.00 50.25 67 VAL A C 1
ATOM 550 O O . VAL A 1 67 ? 16.157 -39.543 -7.637 1.00 50.25 67 VAL A O 1
ATOM 553 N N . LYS A 1 68 ? 17.878 -40.781 -6.865 1.00 42.03 68 LYS A N 1
ATOM 554 C CA . LYS A 1 68 ? 18.942 -39.976 -7.503 1.00 42.03 68 LYS A CA 1
ATOM 555 C C . LYS A 1 68 ? 18.792 -39.911 -9.020 1.00 42.03 68 LYS A C 1
ATOM 557 O O . LYS A 1 68 ? 18.982 -38.850 -9.587 1.00 42.03 68 LYS A O 1
ATOM 562 N N . LYS A 1 69 ? 18.425 -41.000 -9.701 1.00 45.72 69 LYS A N 1
ATOM 563 C CA . LYS A 1 69 ? 18.264 -41.037 -11.167 1.00 45.72 69 LYS A CA 1
ATOM 564 C C . LYS A 1 69 ? 17.030 -40.254 -11.622 1.00 45.72 69 LYS A C 1
ATOM 566 O O . LYS A 1 69 ? 17.050 -39.684 -12.706 1.00 45.72 69 LYS A O 1
ATOM 571 N N . ARG A 1 70 ? 15.971 -40.183 -10.802 1.00 42.31 70 ARG A N 1
ATOM 572 C CA . ARG A 1 70 ? 14.781 -39.341 -11.038 1.00 42.31 70 ARG A CA 1
ATOM 573 C C . ARG A 1 70 ? 15.038 -37.864 -10.737 1.00 42.31 70 ARG A C 1
ATOM 575 O O . ARG A 1 70 ? 14.577 -37.022 -11.501 1.00 42.31 70 ARG A O 1
ATOM 582 N N . THR A 1 71 ? 15.762 -37.549 -9.663 1.00 44.72 71 THR A N 1
ATOM 583 C CA . THR A 1 71 ? 16.096 -36.164 -9.294 1.00 44.72 71 THR A CA 1
ATOM 584 C C . THR A 1 71 ? 17.203 -35.586 -10.172 1.00 44.72 71 THR A C 1
ATOM 586 O O . THR A 1 71 ? 17.105 -34.428 -10.553 1.00 44.72 71 THR A O 1
ATOM 589 N N . ALA A 1 72 ? 18.181 -36.390 -10.597 1.00 42.12 72 ALA A N 1
ATOM 590 C CA . ALA A 1 72 ? 19.237 -35.981 -11.526 1.00 42.12 72 ALA A CA 1
ATOM 591 C C . ALA A 1 72 ? 18.733 -35.752 -12.961 1.00 42.12 72 ALA A C 1
ATOM 593 O O . ALA A 1 72 ? 19.358 -35.013 -13.712 1.00 42.12 72 ALA A O 1
ATOM 594 N N . LYS A 1 73 ? 17.593 -36.349 -13.350 1.00 45.53 73 LYS A N 1
ATOM 595 C CA . LYS A 1 73 ? 16.960 -36.117 -14.666 1.00 45.53 73 LYS A CA 1
ATOM 596 C C . LYS A 1 73 ? 16.140 -34.825 -14.731 1.00 45.53 73 LYS A C 1
ATOM 598 O O . LYS A 1 73 ? 15.687 -34.442 -15.806 1.00 45.53 73 LYS A O 1
ATOM 603 N N . LEU A 1 74 ? 15.911 -34.171 -13.594 1.00 46.53 74 LEU A N 1
ATOM 604 C CA . LEU A 1 74 ? 15.359 -32.826 -13.540 1.00 46.53 74 LEU A CA 1
ATOM 605 C C . LEU A 1 74 ? 16.533 -31.873 -13.363 1.00 46.53 74 LEU A C 1
ATOM 607 O O . LEU A 1 74 ? 17.043 -31.737 -12.255 1.00 46.53 74 LEU A O 1
ATOM 611 N N . ASP A 1 75 ? 16.948 -31.213 -14.448 1.00 42.06 75 ASP A N 1
ATOM 612 C CA . ASP A 1 75 ? 17.980 -30.177 -14.398 1.00 42.06 75 ASP A CA 1
ATOM 613 C C . ASP A 1 75 ? 17.755 -29.278 -13.176 1.00 42.06 75 ASP A C 1
ATOM 615 O O . ASP A 1 75 ? 16.629 -28.825 -12.929 1.00 42.06 75 ASP A O 1
ATOM 619 N N . LEU A 1 76 ? 18.818 -28.967 -12.435 1.00 47.50 76 LEU A N 1
ATOM 620 C CA . LEU A 1 76 ? 18.796 -28.067 -11.274 1.00 47.50 76 LEU A CA 1
ATOM 621 C C . LEU A 1 76 ? 18.067 -26.734 -11.588 1.00 47.50 76 LEU A C 1
ATOM 623 O O . LEU A 1 76 ? 17.409 -26.129 -10.742 1.00 47.50 76 LEU A O 1
ATOM 627 N N . ILE A 1 77 ? 18.093 -26.337 -12.866 1.00 46.44 77 ILE A N 1
ATOM 628 C CA . ILE A 1 77 ? 17.411 -25.182 -13.468 1.00 46.44 77 ILE A CA 1
ATOM 629 C C . ILE A 1 77 ? 15.873 -25.328 -13.482 1.00 46.44 77 ILE A C 1
ATOM 631 O O . ILE A 1 77 ? 15.136 -24.349 -13.321 1.00 46.44 77 ILE A O 1
ATOM 635 N N . ASN A 1 78 ? 15.356 -26.539 -13.682 1.00 46.66 78 ASN A N 1
ATOM 636 C CA . ASN A 1 78 ? 13.927 -26.836 -13.780 1.00 46.66 78 ASN A CA 1
ATOM 637 C C . ASN A 1 78 ? 13.299 -27.228 -12.432 1.00 46.66 78 ASN A C 1
ATOM 639 O O . ASN A 1 78 ? 12.092 -27.045 -12.269 1.00 46.66 78 ASN A O 1
ATOM 643 N N . HIS A 1 79 ? 14.093 -27.660 -11.448 1.00 43.19 79 HIS A N 1
ATOM 644 C CA . HIS A 1 79 ? 13.626 -27.998 -10.099 1.00 43.19 79 HIS A CA 1
ATOM 645 C C . HIS A 1 79 ? 12.915 -26.813 -9.411 1.00 43.19 79 HIS A C 1
ATOM 647 O O . HIS A 1 79 ? 11.775 -26.925 -8.959 1.00 43.19 79 HIS A O 1
ATOM 653 N N . ASN A 1 80 ? 13.514 -25.618 -9.456 1.00 46.62 80 ASN A N 1
ATOM 654 C CA . ASN A 1 80 ? 12.911 -24.400 -8.893 1.00 46.62 80 ASN A CA 1
ATOM 655 C C . ASN A 1 80 ? 11.659 -23.934 -9.654 1.00 46.62 80 ASN A C 1
ATOM 657 O O . ASN A 1 80 ? 10.750 -23.337 -9.069 1.00 46.62 80 ASN A O 1
ATOM 661 N N . ARG A 1 81 ? 11.582 -24.212 -10.962 1.00 45.75 81 ARG A N 1
ATOM 662 C CA . ARG A 1 81 ? 10.394 -23.912 -11.774 1.00 45.75 81 ARG A CA 1
ATOM 663 C C . ARG A 1 81 ? 9.247 -24.857 -11.422 1.00 45.75 81 ARG A C 1
ATOM 665 O O . ARG A 1 81 ? 8.131 -24.376 -11.249 1.00 45.75 81 ARG A O 1
ATOM 672 N N . PHE A 1 82 ? 9.541 -26.146 -11.266 1.00 43.09 82 PHE A N 1
ATOM 673 C CA . PHE A 1 82 ? 8.571 -27.167 -10.887 1.00 43.09 82 PHE A CA 1
ATOM 674 C C . PHE A 1 82 ? 8.016 -26.923 -9.478 1.00 43.09 82 PHE A C 1
ATOM 676 O O . PHE A 1 82 ? 6.800 -26.854 -9.321 1.00 43.09 82 PHE A O 1
ATOM 683 N N . ILE A 1 83 ? 8.878 -26.642 -8.490 1.00 52.84 83 ILE A N 1
ATOM 684 C CA . ILE A 1 83 ? 8.461 -26.240 -7.132 1.00 52.84 83 ILE A CA 1
ATOM 685 C C . ILE A 1 83 ? 7.541 -25.016 -7.185 1.00 52.84 83 ILE A C 1
ATOM 687 O O . ILE A 1 83 ? 6.492 -24.975 -6.549 1.00 52.84 83 ILE A O 1
ATOM 691 N N . LYS A 1 84 ? 7.881 -24.001 -7.983 1.00 52.06 84 LYS A N 1
ATOM 692 C CA . LYS A 1 84 ? 7.060 -22.788 -8.099 1.00 52.06 84 LYS A CA 1
ATOM 693 C C . LYS A 1 84 ? 5.678 -23.044 -8.717 1.00 52.06 84 LYS A C 1
ATOM 695 O O . LYS A 1 84 ? 4.750 -22.291 -8.421 1.00 52.06 84 LYS A O 1
ATOM 700 N N . THR A 1 85 ? 5.540 -24.055 -9.575 1.00 54.38 85 THR A N 1
ATOM 701 C CA . THR A 1 85 ? 4.259 -24.447 -10.184 1.00 54.38 85 THR A CA 1
ATOM 702 C C . THR A 1 85 ? 3.428 -25.382 -9.306 1.00 54.38 85 THR A C 1
ATOM 704 O O . THR A 1 85 ? 2.206 -25.298 -9.354 1.00 54.38 85 THR A O 1
ATOM 707 N N . THR A 1 86 ? 4.057 -26.227 -8.483 1.00 49.81 86 THR A N 1
ATOM 708 C CA . THR A 1 86 ? 3.368 -27.222 -7.641 1.00 49.81 86 THR A CA 1
ATOM 709 C C . THR A 1 86 ? 3.074 -26.737 -6.220 1.00 49.81 86 THR A C 1
ATOM 711 O O . THR A 1 86 ? 2.143 -27.233 -5.585 1.00 49.81 86 THR A O 1
ATOM 714 N N . VAL A 1 87 ? 3.801 -25.739 -5.703 1.00 60.03 87 VAL A N 1
ATOM 715 C CA . VAL A 1 87 ? 3.543 -25.187 -4.364 1.00 60.03 87 VAL A CA 1
ATOM 716 C C . VAL A 1 87 ? 2.228 -24.403 -4.360 1.00 60.03 87 VAL A C 1
ATOM 718 O O . VAL A 1 87 ? 2.135 -23.265 -4.836 1.00 60.03 87 VAL A O 1
ATOM 721 N N . LYS A 1 88 ? 1.194 -25.006 -3.760 1.00 65.25 88 LYS A N 1
ATOM 722 C CA . LYS A 1 88 ? -0.096 -24.362 -3.488 1.00 65.25 88 LYS A CA 1
ATOM 723 C C . LYS A 1 88 ? 0.146 -23.075 -2.699 1.00 65.25 88 LYS A C 1
ATOM 725 O O . LYS A 1 88 ? 0.762 -23.079 -1.632 1.00 65.25 88 LYS A O 1
ATOM 730 N N . LYS A 1 89 ? -0.340 -21.945 -3.223 1.00 66.75 89 LYS A N 1
ATOM 731 C CA . LYS A 1 89 ? -0.229 -20.651 -2.536 1.00 66.75 89 LYS A CA 1
ATOM 732 C C . LYS A 1 89 ? -0.901 -20.761 -1.170 1.00 66.75 89 LYS A C 1
ATOM 734 O O . LYS A 1 89 ? -2.110 -20.970 -1.099 1.00 66.75 89 LYS A O 1
ATOM 739 N N . ARG A 1 90 ? -0.127 -20.579 -0.097 1.00 71.12 90 ARG A N 1
ATOM 740 C CA . ARG A 1 90 ? -0.662 -20.492 1.265 1.00 71.12 90 ARG A CA 1
ATOM 741 C C . ARG A 1 90 ? -1.636 -19.315 1.327 1.00 71.12 90 ARG A C 1
ATOM 743 O O . ARG A 1 90 ? -1.241 -18.160 1.156 1.00 71.12 90 ARG A O 1
ATOM 750 N N . THR A 1 91 ? -2.917 -19.601 1.525 1.00 74.69 91 THR A N 1
ATOM 751 C CA . THR A 1 91 ? -3.928 -18.569 1.750 1.00 74.69 91 THR A CA 1
ATOM 752 C C . THR A 1 91 ? -3.742 -18.007 3.151 1.00 74.69 91 THR A C 1
ATOM 754 O O . THR A 1 91 ? -3.668 -18.760 4.119 1.00 74.69 91 THR A O 1
ATOM 757 N N . ALA A 1 92 ? -3.652 -16.681 3.273 1.00 76.06 92 ALA A N 1
ATOM 758 C CA . ALA A 1 92 ? -3.600 -16.043 4.583 1.00 76.06 92 ALA A CA 1
ATOM 759 C C . ALA A 1 92 ? -4.868 -16.392 5.379 1.00 76.06 92 ALA A C 1
ATOM 761 O O . ALA A 1 92 ? -5.972 -16.325 4.828 1.00 76.06 92 ALA A O 1
ATOM 762 N N . LYS A 1 93 ? -4.694 -16.732 6.664 1.00 86.75 93 LYS A N 1
ATOM 763 C CA . LYS A 1 93 ? -5.801 -16.946 7.608 1.00 86.75 93 LYS A CA 1
ATOM 764 C C . LYS A 1 93 ? -6.723 -15.718 7.645 1.00 86.75 93 LYS A C 1
ATOM 766 O O . LYS A 1 93 ? -6.313 -14.609 7.281 1.00 86.75 93 LYS A O 1
ATOM 771 N N . LEU A 1 94 ? -7.967 -15.923 8.047 1.00 90.88 94 LEU A N 1
ATOM 772 C CA . LEU A 1 94 ? -8.902 -14.827 8.268 1.00 90.88 94 LEU A CA 1
ATOM 773 C C . LEU A 1 94 ? -8.546 -14.104 9.572 1.00 90.88 94 LEU A C 1
ATOM 775 O O . LEU A 1 94 ? -7.810 -14.620 10.412 1.00 90.88 94 LEU A O 1
ATOM 779 N N . ASP A 1 95 ? -8.998 -12.863 9.667 1.00 89.94 95 ASP A N 1
ATOM 780 C CA . ASP A 1 95 ? -8.878 -12.066 10.881 1.00 89.94 95 ASP A CA 1
ATOM 781 C C . ASP A 1 95 ? -9.883 -12.548 11.947 1.00 89.94 95 ASP A C 1
ATOM 783 O O . ASP A 1 95 ? -10.995 -12.897 11.547 1.00 89.94 95 ASP A O 1
ATOM 787 N N . PRO A 1 96 ? -9.546 -12.572 13.252 1.00 89.19 96 PRO A N 1
ATOM 788 C CA . PRO A 1 96 ? -10.469 -13.035 14.290 1.00 89.19 96 PRO A CA 1
ATOM 789 C C . PRO A 1 96 ? -11.731 -12.181 14.452 1.00 89.19 96 PRO A C 1
ATOM 791 O O . PRO A 1 96 ? -12.775 -12.748 14.727 1.00 89.19 96 PRO A O 1
ATOM 794 N N . ILE A 1 97 ? -11.654 -10.856 14.262 1.00 90.06 97 ILE A N 1
ATOM 795 C CA . ILE A 1 97 ? -12.783 -9.948 14.538 1.00 90.06 97 ILE A CA 1
ATOM 796 C C . ILE A 1 97 ? -13.542 -9.610 13.254 1.00 90.06 97 ILE A C 1
ATOM 798 O O . ILE A 1 97 ? -14.741 -9.823 13.144 1.00 90.06 97 ILE A O 1
ATOM 802 N N . TYR A 1 98 ? -12.849 -9.099 12.235 1.00 88.25 98 TYR A N 1
ATOM 803 C CA . TYR A 1 98 ? -13.500 -8.642 11.004 1.00 88.25 98 TYR A CA 1
ATOM 804 C C . TYR A 1 98 ? -13.644 -9.739 9.942 1.00 88.25 98 TYR A C 1
ATOM 806 O O . TYR A 1 98 ? -14.220 -9.495 8.877 1.00 88.25 98 TYR A O 1
ATOM 814 N N . HIS A 1 99 ? -13.031 -10.911 10.152 1.00 89.56 99 HIS A N 1
ATOM 815 C CA . HIS A 1 99 ? -12.996 -12.022 9.193 1.00 89.56 99 HIS A CA 1
ATOM 816 C C . HIS A 1 99 ? -12.581 -11.604 7.771 1.00 89.56 99 HIS A C 1
ATOM 818 O O . HIS A 1 99 ? -13.057 -12.127 6.762 1.00 89.56 99 HIS A O 1
ATOM 824 N N . LYS A 1 100 ? -11.651 -10.643 7.648 1.00 91.94 100 LYS A N 1
ATOM 825 C CA . LYS A 1 100 ? -11.109 -10.194 6.353 1.00 91.94 100 LYS A CA 1
ATOM 826 C C . LYS A 1 100 ? -9.636 -10.560 6.195 1.00 91.94 100 LYS A C 1
ATOM 828 O O . LYS A 1 100 ? -8.785 -10.195 7.000 1.00 91.94 100 LYS A O 1
ATOM 833 N N . ARG A 1 101 ? -9.295 -11.163 5.049 1.00 91.69 101 ARG A N 1
ATOM 834 C CA . ARG A 1 101 ? -7.898 -11.474 4.667 1.00 91.69 101 ARG A CA 1
ATOM 835 C C . ARG A 1 101 ? -7.006 -10.231 4.588 1.00 91.69 101 ARG A C 1
ATOM 837 O O . ARG A 1 101 ? -5.807 -10.318 4.836 1.00 91.69 101 ARG A O 1
ATOM 844 N N . LEU A 1 102 ? -7.577 -9.080 4.219 1.00 92.12 102 LEU A N 1
ATOM 845 C CA . LEU A 1 102 ? -6.848 -7.812 4.109 1.00 92.12 102 LEU A CA 1
ATOM 846 C C . LEU A 1 102 ? -6.272 -7.367 5.456 1.00 92.12 102 LEU A C 1
ATOM 848 O O . LEU A 1 102 ? -5.117 -6.952 5.506 1.00 92.12 102 LEU A O 1
ATOM 852 N N . VAL A 1 103 ? -7.059 -7.515 6.524 1.00 94.50 103 VAL A N 1
ATOM 853 C CA . VAL A 1 103 ? -6.656 -7.173 7.890 1.00 94.50 103 VAL A CA 1
ATOM 854 C C . VAL A 1 103 ? -5.518 -8.084 8.336 1.00 94.50 103 VAL A C 1
ATOM 856 O O . VAL A 1 103 ? -4.448 -7.592 8.679 1.00 94.50 103 VAL A O 1
ATOM 859 N N . ASN A 1 104 ? -5.669 -9.405 8.196 1.00 94.00 104 ASN A N 1
ATOM 860 C CA . ASN A 1 104 ? -4.600 -10.336 8.565 1.00 94.00 104 ASN A CA 1
ATOM 861 C C . ASN A 1 104 ? -3.300 -10.091 7.765 1.00 94.00 104 ASN A C 1
ATOM 863 O O . ASN A 1 104 ? -2.205 -10.153 8.318 1.00 94.00 104 ASN A O 1
ATOM 867 N N . MET A 1 105 ? -3.385 -9.746 6.472 1.00 93.00 105 MET A N 1
ATOM 868 C CA . MET A 1 105 ? -2.202 -9.365 5.681 1.00 93.00 105 MET A CA 1
ATOM 869 C C . MET A 1 105 ? -1.497 -8.107 6.205 1.00 93.00 105 MET A C 1
ATOM 871 O O . MET A 1 105 ? -0.273 -8.015 6.091 1.00 93.00 105 MET A O 1
ATOM 875 N N . LEU A 1 106 ? -2.250 -7.138 6.727 1.00 94.69 106 LEU A N 1
ATOM 876 C CA . LEU A 1 106 ? -1.714 -5.918 7.323 1.00 94.69 106 LEU A CA 1
ATOM 877 C C . LEU A 1 106 ? -1.088 -6.207 8.690 1.00 94.69 106 LEU A C 1
ATOM 879 O O . LEU A 1 106 ? 0.073 -5.862 8.902 1.00 94.69 106 LEU A O 1
ATOM 883 N N . VAL A 1 107 ? -1.801 -6.920 9.566 1.00 95.56 107 VAL A N 1
ATOM 884 C CA . VAL A 1 107 ? -1.319 -7.314 10.899 1.00 95.56 107 VAL A CA 1
ATOM 885 C C . VAL A 1 107 ? -0.025 -8.120 10.800 1.00 95.56 107 VAL A C 1
ATOM 887 O O . VAL A 1 107 ? 0.945 -7.798 11.479 1.00 95.56 107 VAL A O 1
ATOM 890 N N . ASN A 1 108 ? 0.064 -9.081 9.874 1.00 94.38 108 ASN A N 1
ATOM 891 C CA . ASN A 1 108 ? 1.289 -9.861 9.656 1.00 94.38 108 ASN A CA 1
ATOM 892 C C . ASN A 1 108 ? 2.497 -9.011 9.215 1.00 94.38 108 ASN A C 1
ATOM 894 O O . ASN A 1 108 ? 3.627 -9.470 9.322 1.00 94.38 108 ASN A O 1
ATOM 898 N N . ARG A 1 109 ? 2.287 -7.794 8.695 1.00 94.44 109 ARG A N 1
ATOM 899 C CA . ARG A 1 109 ? 3.370 -6.857 8.335 1.00 94.44 109 ARG A CA 1
ATOM 900 C C . ARG A 1 109 ? 3.645 -5.811 9.419 1.00 94.44 109 ARG A C 1
ATOM 902 O O . ARG A 1 109 ? 4.727 -5.219 9.426 1.00 94.44 109 ARG A O 1
ATOM 909 N N . ILE A 1 110 ? 2.679 -5.569 10.307 1.00 95.44 110 ILE A N 1
ATOM 910 C CA . ILE A 1 110 ? 2.878 -4.816 11.553 1.00 95.44 110 ILE A CA 1
ATOM 911 C C . ILE A 1 110 ? 3.732 -5.645 12.517 1.00 95.44 110 ILE A C 1
ATOM 913 O O . ILE A 1 110 ? 4.615 -5.082 13.161 1.00 95.44 110 ILE A O 1
ATOM 917 N N . LEU A 1 111 ? 3.486 -6.960 12.556 1.00 94.69 111 LEU A N 1
ATOM 918 C CA . LEU A 1 111 ? 4.188 -7.958 13.356 1.00 94.69 111 LEU A CA 1
ATOM 919 C C . LEU A 1 111 ? 5.708 -7.764 13.339 1.00 94.69 111 LEU A C 1
ATOM 921 O O . LEU A 1 111 ? 6.330 -7.703 12.278 1.00 94.69 111 LEU A O 1
ATOM 925 N N . LYS A 1 112 ? 6.299 -7.734 14.534 1.00 93.31 112 LYS A N 1
ATOM 926 C CA . LYS A 1 112 ? 7.745 -7.756 14.764 1.00 93.31 112 LYS A CA 1
ATOM 927 C C . LYS A 1 112 ? 8.061 -8.802 15.829 1.00 93.31 112 LYS A C 1
ATOM 929 O O . LYS A 1 112 ? 7.273 -8.967 16.758 1.00 93.31 112 LYS A O 1
ATOM 934 N N . HIS A 1 113 ? 9.187 -9.501 15.682 1.00 93.44 113 HIS A N 1
ATOM 935 C CA . HIS A 1 113 ? 9.672 -10.503 16.646 1.00 93.44 113 HIS A CA 1
ATOM 936 C C . HIS A 1 113 ? 8.612 -11.549 17.051 1.00 93.44 113 HIS A C 1
ATOM 938 O O . HIS A 1 113 ? 8.517 -11.925 18.210 1.00 93.44 113 HIS A O 1
ATOM 944 N N . GLY A 1 114 ? 7.725 -11.944 16.129 1.00 94.50 114 GLY A N 1
ATOM 945 C CA . GLY A 1 114 ? 6.658 -12.916 16.414 1.00 94.50 114 GLY A CA 1
ATOM 946 C C . GLY A 1 114 ? 5.522 -12.431 17.333 1.00 94.50 114 GLY A C 1
ATOM 947 O O . GLY A 1 114 ? 4.556 -13.166 17.526 1.00 94.50 114 GLY A O 1
ATOM 948 N N . LYS A 1 115 ? 5.552 -11.186 17.836 1.00 95.75 115 LYS A N 1
ATOM 949 C CA . LYS A 1 115 ? 4.571 -10.644 18.800 1.00 95.75 115 LYS A CA 1
ATOM 950 C C . LYS A 1 115 ? 3.213 -10.317 18.158 1.00 95.75 115 LYS A C 1
ATOM 952 O O . LYS A 1 115 ? 2.906 -9.161 17.854 1.00 95.75 115 LYS A O 1
ATOM 957 N N . LYS A 1 116 ? 2.392 -11.344 17.911 1.00 94.19 116 LYS A N 1
ATOM 958 C CA . LYS A 1 116 ? 1.135 -11.214 17.150 1.00 94.19 116 LYS A CA 1
ATOM 959 C C . LYS A 1 116 ? 0.006 -10.538 17.920 1.00 94.19 116 LYS A C 1
ATOM 961 O O . LYS A 1 116 ? -0.707 -9.728 17.330 1.00 94.19 116 LYS A O 1
ATOM 966 N N . SER A 1 117 ? -0.103 -10.794 19.220 1.00 95.38 117 SER A N 1
ATOM 967 C CA . SER A 1 117 ? -1.043 -10.106 20.116 1.00 95.38 117 SER A CA 1
ATOM 968 C C . SER A 1 117 ? -0.841 -8.586 20.080 1.00 95.38 117 SER A C 1
ATOM 970 O O . SER A 1 117 ? -1.786 -7.833 19.851 1.00 95.38 117 SER A O 1
ATOM 972 N N . LEU A 1 118 ? 0.413 -8.134 20.180 1.00 96.25 118 LEU A N 1
ATOM 973 C CA . LEU A 1 118 ? 0.778 -6.719 20.101 1.00 96.25 118 LEU A CA 1
ATOM 974 C C . LEU A 1 118 ? 0.392 -6.093 18.753 1.00 96.25 118 LEU A C 1
ATOM 976 O O . LEU A 1 118 ? -0.130 -4.980 18.715 1.00 96.25 118 LEU A O 1
ATOM 980 N N . ALA A 1 119 ? 0.626 -6.803 17.646 1.00 96.69 119 ALA A N 1
ATOM 981 C CA . ALA A 1 119 ? 0.277 -6.318 16.312 1.00 96.69 119 ALA A CA 1
ATOM 982 C C . ALA A 1 119 ? -1.241 -6.140 16.134 1.00 96.69 119 ALA A C 1
ATOM 984 O O . ALA A 1 119 ? -1.671 -5.140 15.558 1.00 96.69 119 ALA A O 1
ATOM 985 N N . TYR A 1 120 ? -2.044 -7.073 16.658 1.00 96.19 120 TYR A N 1
ATOM 986 C CA . TYR A 1 120 ? -3.500 -6.934 16.695 1.00 96.19 120 TYR A CA 1
ATOM 987 C C . TYR A 1 120 ? -3.933 -5.753 17.560 1.00 96.19 120 TYR A C 1
ATOM 989 O O . TYR A 1 120 ? -4.731 -4.939 17.103 1.00 96.19 120 TYR A O 1
ATOM 997 N N . ARG A 1 121 ? -3.359 -5.605 18.761 1.00 96.31 121 ARG A N 1
ATOM 998 C CA . ARG A 1 121 ? -3.659 -4.489 19.669 1.00 96.31 121 ARG A CA 1
ATOM 999 C C . ARG A 1 121 ? -3.443 -3.134 18.992 1.00 96.31 121 ARG A C 1
ATOM 1001 O O . ARG A 1 121 ? -4.361 -2.323 18.964 1.00 96.31 121 ARG A O 1
ATOM 1008 N N . ILE A 1 122 ? -2.283 -2.932 18.362 1.00 96.69 122 ILE A N 1
ATOM 1009 C CA . ILE A 1 122 ? -1.970 -1.702 17.612 1.00 96.69 122 ILE A CA 1
ATOM 1010 C C . ILE A 1 122 ? -2.990 -1.465 16.492 1.00 96.69 122 ILE A C 1
ATOM 1012 O O . ILE A 1 122 ? -3.457 -0.343 16.300 1.00 96.69 122 ILE A O 1
ATOM 1016 N N . PHE A 1 123 ? -3.331 -2.510 15.734 1.00 96.75 123 PHE A N 1
ATOM 1017 C CA . PHE A 1 123 ? -4.260 -2.388 14.616 1.00 96.75 123 PHE A CA 1
ATOM 1018 C C . PHE A 1 123 ? -5.674 -2.009 15.079 1.00 96.75 123 PHE A C 1
ATOM 1020 O O . PHE A 1 123 ? -6.239 -1.046 14.563 1.00 96.75 123 PHE A O 1
ATOM 1027 N N . TYR A 1 124 ? -6.237 -2.717 16.059 1.00 96.81 124 TYR A N 1
ATOM 1028 C CA . TYR A 1 124 ? -7.594 -2.448 16.539 1.00 96.81 124 TYR A CA 1
ATOM 1029 C C . TYR A 1 124 ? -7.700 -1.102 17.261 1.00 96.81 124 TYR A C 1
ATOM 1031 O O . TYR A 1 124 ? -8.669 -0.377 17.045 1.00 96.81 124 TYR A O 1
ATOM 1039 N N . GLN A 1 125 ? -6.678 -0.704 18.027 1.00 96.94 125 GLN A N 1
ATOM 1040 C CA . GLN A 1 125 ? -6.611 0.641 18.610 1.00 96.94 125 GLN A CA 1
ATOM 1041 C C . GLN A 1 125 ? -6.595 1.726 17.525 1.00 96.94 125 GLN A C 1
ATOM 1043 O O . GLN A 1 125 ? -7.329 2.711 17.626 1.00 96.94 125 GLN A O 1
ATOM 1048 N N . ALA A 1 126 ? -5.842 1.523 16.438 1.00 96.94 126 ALA A N 1
ATOM 1049 C CA . ALA A 1 126 ? -5.859 2.441 15.302 1.00 96.94 126 ALA A CA 1
ATOM 1050 C C . ALA A 1 126 ? -7.245 2.505 14.634 1.00 96.94 126 ALA A C 1
ATOM 1052 O O . ALA A 1 126 ? -7.705 3.592 14.293 1.00 96.94 126 ALA A O 1
ATOM 1053 N N . MET A 1 127 ? -7.934 1.368 14.469 1.00 96.44 127 MET A N 1
ATOM 1054 C CA . MET A 1 127 ? -9.294 1.338 13.908 1.00 96.44 127 MET A CA 1
ATOM 1055 C C . MET A 1 127 ? -10.303 2.068 14.804 1.00 96.44 127 MET A C 1
ATOM 1057 O O . MET A 1 127 ? -11.109 2.837 14.282 1.00 96.44 127 MET A O 1
ATOM 1061 N N . LYS A 1 128 ? -10.218 1.904 16.134 1.00 96.56 128 LYS A N 1
ATOM 1062 C CA . LYS A 1 128 ? -11.054 2.634 17.106 1.00 96.56 128 LYS A CA 1
ATOM 1063 C C . LYS A 1 128 ? -10.871 4.148 16.963 1.00 96.56 128 LYS A C 1
ATOM 1065 O O . LYS A 1 128 ? -11.852 4.878 16.856 1.00 96.56 128 LYS A O 1
ATOM 1070 N N . LYS A 1 129 ? -9.623 4.614 16.852 1.00 95.81 129 LYS A N 1
ATOM 1071 C CA . LYS A 1 129 ? -9.300 6.035 16.630 1.00 95.81 129 LYS A CA 1
ATOM 1072 C C . LYS A 1 129 ? -9.854 6.573 15.310 1.00 95.81 129 LYS A C 1
ATOM 1074 O O . LYS A 1 129 ? -10.380 7.682 15.268 1.00 95.81 129 LYS A O 1
ATOM 1079 N N . ILE A 1 130 ? -9.772 5.791 14.230 1.00 96.38 130 ILE A N 1
ATOM 1080 C CA . ILE A 1 130 ? -10.370 6.166 12.936 1.00 96.38 130 ILE A CA 1
ATOM 1081 C C . ILE A 1 130 ? -11.886 6.299 13.061 1.00 96.38 130 ILE A C 1
ATOM 1083 O O . ILE A 1 130 ? -12.454 7.265 12.555 1.00 96.38 130 ILE A O 1
ATOM 1087 N N . GLN A 1 131 ? -12.534 5.348 13.735 1.00 96.00 131 GLN A N 1
ATOM 1088 C CA . GLN A 1 131 ? -13.978 5.365 13.935 1.00 96.00 131 GLN A CA 1
ATOM 1089 C C . GLN A 1 131 ? -14.417 6.594 14.736 1.00 96.00 131 GLN A C 1
ATOM 1091 O O . GLN A 1 131 ? -15.351 7.270 14.318 1.00 96.00 131 GLN A O 1
ATOM 1096 N N . GLN A 1 132 ? -13.698 6.939 15.807 1.00 95.62 132 GLN A N 1
ATOM 1097 C CA . GLN A 1 132 ? -13.957 8.145 16.602 1.00 95.62 132 GLN A CA 1
ATOM 1098 C C . GLN A 1 132 ? -13.827 9.431 15.770 1.00 95.62 132 GLN A C 1
ATOM 1100 O O . GLN A 1 132 ? -14.682 10.305 15.853 1.00 95.62 132 GLN A O 1
ATOM 1105 N N . LYS A 1 133 ? -12.791 9.540 14.926 1.00 94.69 133 LYS A N 1
ATOM 1106 C CA . LYS A 1 133 ? -12.535 10.758 14.136 1.00 94.69 133 LYS A CA 1
ATOM 1107 C C . LYS A 1 133 ? -13.429 10.921 12.915 1.00 94.69 133 LYS A C 1
ATOM 1109 O O . LYS A 1 133 ? -13.823 12.033 12.592 1.00 94.69 133 LYS A O 1
ATOM 1114 N N . MET A 1 134 ? -13.683 9.840 12.182 1.00 92.94 134 MET A N 1
ATOM 1115 C CA . MET A 1 134 ? -14.418 9.902 10.915 1.00 92.94 134 MET A CA 1
ATOM 1116 C C . MET A 1 134 ? -15.901 9.562 11.058 1.00 92.94 134 MET A C 1
ATOM 1118 O O . MET A 1 134 ? -16.631 9.759 10.089 1.00 92.94 134 MET A O 1
ATOM 1122 N N . LYS A 1 135 ? -16.324 8.993 12.199 1.00 93.94 135 LYS A N 1
ATOM 1123 C CA . LYS A 1 135 ? -17.680 8.462 12.437 1.00 93.94 135 LYS A CA 1
ATOM 1124 C C . LYS A 1 135 ? -18.158 7.508 11.325 1.00 93.94 135 LYS A C 1
ATOM 1126 O O . LYS A 1 135 ? -19.335 7.425 11.005 1.00 93.94 135 LYS A O 1
ATOM 1131 N N . LYS A 1 136 ? -17.221 6.790 10.694 1.00 93.38 136 LYS A N 1
ATOM 1132 C CA . LYS A 1 136 ? -17.459 5.858 9.576 1.00 93.38 136 LYS A CA 1
ATOM 1133 C C . LYS A 1 136 ? -16.879 4.490 9.898 1.00 93.38 136 LYS A C 1
ATOM 1135 O O . LYS A 1 136 ? -15.945 4.376 10.690 1.00 93.38 136 LYS A O 1
ATOM 1140 N N . ASN A 1 137 ? -17.382 3.457 9.219 1.00 94.19 137 ASN A N 1
ATOM 1141 C CA . ASN A 1 137 ? -16.870 2.099 9.381 1.00 94.19 137 ASN A CA 1
ATOM 1142 C C . ASN A 1 137 ? -15.361 2.037 9.032 1.00 94.19 137 ASN A C 1
ATOM 1144 O O . ASN A 1 137 ? -14.989 2.261 7.869 1.00 94.19 137 ASN A O 1
ATOM 1148 N N . PRO A 1 138 ? -14.482 1.690 9.993 1.00 94.94 138 PRO A N 1
ATOM 1149 C CA . PRO A 1 138 ? -13.033 1.755 9.812 1.00 94.94 138 PRO A CA 1
ATOM 1150 C C . PRO A 1 138 ? -12.516 0.781 8.742 1.00 94.94 138 PRO A C 1
ATOM 1152 O O . PRO A 1 138 ? -11.514 1.055 8.080 1.00 94.94 138 PRO A O 1
ATOM 1155 N N . ILE A 1 139 ? -13.225 -0.322 8.478 1.00 94.94 139 ILE A N 1
ATOM 1156 C CA . ILE A 1 139 ? -12.854 -1.277 7.424 1.00 94.94 139 ILE A CA 1
ATOM 1157 C C . ILE A 1 139 ? -13.077 -0.697 6.028 1.00 94.94 139 ILE A C 1
ATOM 1159 O O . ILE A 1 139 ? -12.285 -0.952 5.112 1.00 94.94 139 ILE A O 1
ATOM 1163 N N . VAL A 1 140 ? -14.123 0.109 5.848 1.00 95.44 140 VAL A N 1
ATOM 1164 C CA . VAL A 1 140 ? -14.380 0.806 4.581 1.00 95.44 140 VAL A CA 1
ATOM 1165 C C . VAL A 1 140 ? -13.296 1.855 4.340 1.00 95.44 140 VAL A C 1
ATOM 1167 O O . VAL A 1 140 ? -12.734 1.917 3.241 1.00 95.44 140 VAL A O 1
ATOM 1170 N N . VAL A 1 141 ? -12.933 2.604 5.386 1.00 95.88 141 VAL A N 1
ATOM 1171 C CA . VAL A 1 141 ? -11.832 3.579 5.363 1.00 95.88 141 VAL A CA 1
ATOM 1172 C C . VAL A 1 141 ? -10.513 2.894 4.993 1.00 95.88 141 VAL A C 1
ATOM 1174 O O . VAL A 1 141 ? -9.849 3.315 4.046 1.00 95.88 141 VAL A O 1
ATOM 1177 N N . LEU A 1 142 ? -10.178 1.773 5.639 1.00 96.12 142 LEU A N 1
ATOM 1178 C CA . LEU A 1 142 ? -8.980 0.983 5.343 1.00 96.12 142 LEU A CA 1
ATOM 1179 C C . LEU A 1 142 ? -8.936 0.511 3.881 1.00 96.12 142 LEU A C 1
ATOM 1181 O O . LEU A 1 142 ? -7.904 0.616 3.212 1.00 96.12 142 LEU A O 1
ATOM 1185 N N . ARG A 1 143 ? -10.053 -0.007 3.355 1.00 95.69 143 ARG A N 1
ATOM 1186 C CA . ARG A 1 143 ? -10.141 -0.440 1.950 1.00 95.69 143 ARG A CA 1
ATOM 1187 C C . ARG A 1 143 ? -9.953 0.732 0.993 1.00 95.69 143 ARG A C 1
ATOM 1189 O O . ARG A 1 143 ? -9.273 0.565 -0.020 1.00 95.69 143 ARG A O 1
ATOM 1196 N N . ARG A 1 144 ? -10.536 1.895 1.294 1.00 96.62 144 ARG A N 1
ATOM 1197 C CA . ARG A 1 144 ? -10.363 3.120 0.501 1.00 96.62 144 ARG A CA 1
ATOM 1198 C C . ARG A 1 144 ? -8.907 3.581 0.513 1.00 96.62 144 ARG A C 1
ATOM 1200 O O . ARG A 1 144 ? -8.333 3.706 -0.563 1.00 96.62 144 ARG A O 1
ATOM 1207 N N . ALA A 1 145 ? -8.290 3.703 1.686 1.00 97.31 145 ALA A N 1
ATOM 1208 C CA . ALA A 1 145 ? -6.884 4.076 1.830 1.00 97.31 145 ALA A CA 1
ATOM 1209 C C . ALA A 1 145 ? -5.959 3.159 1.012 1.00 97.31 145 ALA A C 1
ATOM 1211 O O . ALA A 1 145 ? -5.159 3.621 0.204 1.00 97.31 145 ALA A O 1
ATOM 1212 N N . ILE A 1 146 ? -6.112 1.836 1.146 1.00 97.12 146 ILE A N 1
ATOM 1213 C CA . ILE A 1 146 ? -5.270 0.870 0.424 1.00 97.12 146 ILE A CA 1
ATOM 1214 C C . ILE A 1 146 ? -5.473 0.959 -1.093 1.00 97.12 146 ILE A C 1
ATOM 1216 O O . ILE A 1 146 ? -4.505 0.798 -1.834 1.00 97.12 146 ILE A O 1
ATOM 1220 N N . ARG A 1 147 ? -6.698 1.213 -1.574 1.00 96.50 147 ARG A N 1
ATOM 1221 C CA . ARG A 1 147 ? -6.946 1.439 -3.009 1.00 96.50 147 ARG A CA 1
ATOM 1222 C C . ARG A 1 147 ? -6.225 2.688 -3.511 1.00 96.50 147 ARG A C 1
ATOM 1224 O O . ARG A 1 147 ? -5.615 2.617 -4.572 1.00 96.50 147 ARG A O 1
ATOM 1231 N N . ASN A 1 148 ? -6.248 3.771 -2.739 1.00 97.31 148 ASN A N 1
ATOM 1232 C CA . ASN A 1 148 ? -5.591 5.023 -3.106 1.00 97.31 148 ASN A CA 1
ATOM 1233 C C . ASN A 1 148 ? -4.067 4.869 -3.161 1.00 97.31 148 ASN A C 1
ATOM 1235 O O . ASN A 1 148 ? -3.455 5.331 -4.119 1.00 97.31 148 ASN A O 1
ATOM 1239 N N . ILE A 1 149 ? -3.463 4.163 -2.198 1.00 97.62 149 ILE A N 1
ATOM 1240 C CA . ILE A 1 149 ? -2.006 3.939 -2.140 1.00 97.62 149 ILE A CA 1
ATOM 1241 C C . ILE A 1 149 ? -1.546 2.899 -3.175 1.00 97.62 149 ILE A C 1
ATOM 1243 O O . ILE A 1 149 ? -0.396 2.925 -3.607 1.00 97.62 149 ILE A O 1
ATOM 1247 N N . ALA A 1 150 ? -2.413 1.971 -3.596 1.00 97.12 150 ALA A N 1
ATOM 1248 C CA . ALA A 1 150 ? -2.029 0.885 -4.494 1.00 97.12 150 ALA A CA 1
ATOM 1249 C C . ALA A 1 150 ? -1.486 1.400 -5.842 1.00 97.12 150 ALA A C 1
ATOM 1251 O O . ALA A 1 150 ? -2.230 1.990 -6.632 1.00 97.12 150 ALA A O 1
ATOM 1252 N N . PRO A 1 151 ? -0.206 1.128 -6.161 1.00 96.69 151 PRO A N 1
ATOM 1253 C CA . PRO A 1 151 ? 0.337 1.470 -7.464 1.00 96.69 151 PRO A CA 1
ATOM 1254 C C . PRO A 1 151 ? -0.239 0.556 -8.555 1.00 96.69 151 PRO A C 1
ATOM 1256 O O . PRO A 1 151 ? -0.525 -0.621 -8.319 1.00 96.69 151 PRO A O 1
ATOM 1259 N N . LYS A 1 152 ? -0.370 1.093 -9.775 1.00 95.25 152 LYS A N 1
ATOM 1260 C CA . LYS A 1 152 ? -0.694 0.325 -10.993 1.00 95.25 152 LYS A CA 1
ATOM 1261 C C . LYS A 1 152 ? 0.564 -0.075 -11.777 1.00 95.25 152 LYS A C 1
ATOM 1263 O O . LYS A 1 152 ? 0.569 -1.105 -12.454 1.00 95.25 152 LYS A O 1
ATOM 1268 N N . VAL A 1 153 ? 1.632 0.711 -11.649 1.00 94.56 153 VAL A N 1
ATOM 1269 C CA . VAL A 1 153 ? 2.939 0.508 -12.286 1.00 94.56 153 VAL A CA 1
ATOM 1270 C C . VAL A 1 153 ? 4.027 0.627 -11.221 1.00 94.56 153 VAL A C 1
ATOM 1272 O O . VAL A 1 153 ? 3.886 1.400 -10.276 1.00 94.56 153 VAL A O 1
ATOM 1275 N N . VAL A 1 154 ? 5.074 -0.186 -11.340 1.00 94.25 154 VAL A N 1
ATOM 1276 C CA . VAL A 1 154 ? 6.255 -0.167 -10.465 1.00 94.25 154 VAL A CA 1
ATOM 1277 C C . VAL A 1 154 ? 7.502 -0.282 -11.331 1.00 94.25 154 VAL A C 1
ATOM 1279 O O . VAL A 1 154 ? 7.470 -0.951 -12.361 1.00 94.25 154 VAL A O 1
ATOM 1282 N N . LEU A 1 155 ? 8.599 0.331 -10.903 1.00 93.56 155 LEU A N 1
ATOM 1283 C CA . LEU A 1 155 ? 9.892 0.224 -11.569 1.00 93.56 155 LEU A CA 1
ATOM 1284 C C . LEU A 1 155 ? 10.646 -1.016 -11.091 1.00 93.56 155 LEU A C 1
ATOM 1286 O O . LEU A 1 155 ? 10.666 -1.343 -9.902 1.00 93.56 155 LEU A O 1
ATOM 1290 N N . LYS A 1 156 ? 11.273 -1.723 -12.025 1.00 91.56 156 LYS A N 1
ATOM 1291 C CA . LYS A 1 156 ? 12.173 -2.835 -11.739 1.00 91.56 156 LYS A CA 1
ATOM 1292 C C . LYS A 1 156 ? 13.526 -2.539 -12.367 1.00 91.56 156 LYS A C 1
ATOM 1294 O O . LYS A 1 156 ? 13.599 -2.294 -13.566 1.00 91.56 156 LYS A O 1
ATOM 1299 N N . ALA A 1 157 ? 14.584 -2.609 -11.566 1.00 91.25 157 ALA A N 1
ATOM 1300 C CA . ALA A 1 157 ? 15.944 -2.497 -12.070 1.00 91.25 157 ALA A CA 1
ATOM 1301 C C . ALA A 1 157 ? 16.255 -3.658 -13.032 1.00 91.25 157 ALA A C 1
ATOM 1303 O O . ALA A 1 157 ? 15.996 -4.828 -12.720 1.00 91.25 157 ALA A O 1
ATOM 1304 N N . ARG A 1 158 ? 16.793 -3.331 -14.206 1.00 90.38 158 ARG A N 1
ATOM 1305 C CA . ARG A 1 158 ? 17.264 -4.275 -15.219 1.00 90.38 158 ARG A CA 1
ATOM 1306 C C . ARG A 1 158 ? 18.631 -3.819 -15.721 1.00 90.38 158 ARG A C 1
ATOM 1308 O O . ARG A 1 158 ? 18.753 -2.727 -16.265 1.00 90.38 158 ARG A O 1
ATOM 1315 N N . ARG A 1 159 ? 19.641 -4.678 -15.584 1.00 89.56 159 ARG A N 1
ATOM 1316 C CA . ARG A 1 159 ? 20.982 -4.441 -16.131 1.00 89.56 159 ARG A CA 1
ATOM 1317 C C . ARG A 1 159 ? 21.011 -4.804 -17.618 1.00 89.56 159 ARG A C 1
ATOM 1319 O O . ARG A 1 159 ? 20.533 -5.878 -17.991 1.00 89.56 159 ARG A O 1
ATOM 1326 N N . LYS A 1 160 ? 21.522 -3.911 -18.463 1.00 86.50 160 LYS A N 1
ATOM 1327 C CA . LYS A 1 160 ? 21.730 -4.126 -19.902 1.00 86.50 160 LYS A CA 1
ATOM 1328 C C . LYS A 1 160 ? 22.977 -3.348 -20.318 1.00 86.50 160 LYS A C 1
ATOM 1330 O O . LYS A 1 160 ? 23.053 -2.167 -20.024 1.00 86.50 160 LYS A O 1
ATOM 1335 N N . SER A 1 161 ? 23.906 -4.002 -21.017 1.00 85.75 161 SER A N 1
ATOM 1336 C CA . SER A 1 161 ? 25.095 -3.354 -21.596 1.00 85.75 161 SER A CA 1
ATOM 1337 C C . SER A 1 161 ? 25.883 -2.501 -20.586 1.00 85.75 161 SER A C 1
ATOM 1339 O O . SER A 1 161 ? 26.043 -1.304 -20.772 1.00 85.75 161 SER A O 1
ATOM 1341 N N . GLY A 1 162 ? 26.280 -3.089 -19.451 1.00 90.50 162 GLY A N 1
ATOM 1342 C CA . GLY A 1 162 ? 27.055 -2.392 -18.409 1.00 90.50 162 GLY A CA 1
ATOM 1343 C C . GLY A 1 162 ? 26.249 -1.488 -17.461 1.00 90.50 162 GLY A C 1
ATOM 1344 O O . GLY A 1 162 ? 26.588 -1.412 -16.281 1.00 90.50 162 GLY A O 1
ATOM 1345 N N . SER A 1 163 ? 25.125 -0.919 -17.906 1.00 90.19 163 SER A N 1
ATOM 1346 C CA . SER A 1 163 ? 24.303 0.021 -17.123 1.00 90.19 163 SER A CA 1
ATOM 1347 C C . SER A 1 163 ? 23.030 -0.606 -16.541 1.00 90.19 163 SER A C 1
ATOM 1349 O O . SER A 1 163 ? 22.499 -1.604 -17.043 1.00 90.19 163 SER A O 1
ATOM 1351 N N . THR A 1 164 ? 22.518 -0.028 -15.448 1.00 92.00 164 THR A N 1
ATOM 1352 C CA . THR A 1 164 ? 21.273 -0.469 -14.795 1.00 92.00 164 THR A CA 1
ATOM 1353 C C . THR A 1 164 ? 20.143 0.510 -15.086 1.00 92.00 164 THR A C 1
ATOM 1355 O O . THR A 1 164 ? 20.141 1.628 -14.586 1.00 92.00 164 THR A O 1
ATOM 1358 N N . TYR A 1 165 ? 19.143 0.065 -15.844 1.00 90.62 165 TYR A N 1
ATOM 1359 C CA . TYR A 1 165 ? 17.974 0.866 -16.199 1.00 90.62 165 TYR A CA 1
ATOM 1360 C C . TYR A 1 165 ? 16.783 0.522 -15.314 1.00 90.62 165 TYR A C 1
ATOM 1362 O O . TYR A 1 165 ? 16.580 -0.636 -14.929 1.00 90.62 165 TYR A O 1
ATOM 1370 N N . GLN A 1 166 ? 15.942 1.511 -15.032 1.00 92.56 166 GLN A N 1
ATOM 1371 C CA . GLN A 1 166 ? 14.678 1.278 -14.353 1.00 92.56 166 GLN A CA 1
ATOM 1372 C C . GLN A 1 166 ? 13.574 1.026 -15.377 1.00 92.56 166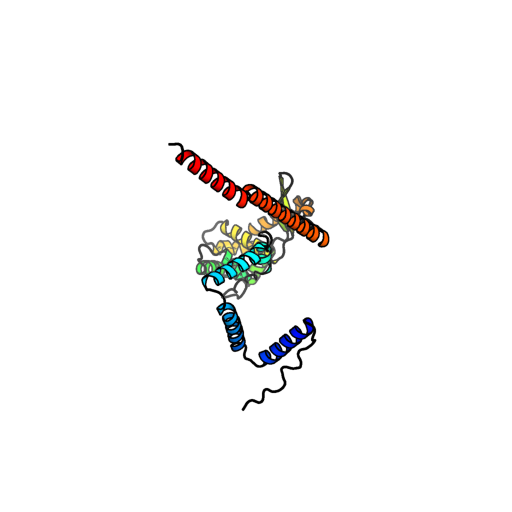 GLN A C 1
ATOM 1374 O O . GLN A 1 166 ? 13.147 1.916 -16.102 1.00 92.56 166 GLN A O 1
ATOM 1379 N N . VAL A 1 167 ? 13.094 -0.213 -15.440 1.00 92.81 167 VAL A N 1
ATOM 1380 C CA . VAL A 1 167 ? 12.056 -0.610 -16.392 1.00 92.81 167 VAL A CA 1
ATOM 1381 C C . VAL A 1 167 ? 10.687 -0.551 -15.709 1.00 92.81 167 VAL A C 1
ATOM 1383 O O . VAL A 1 167 ? 10.476 -1.270 -14.724 1.00 92.81 16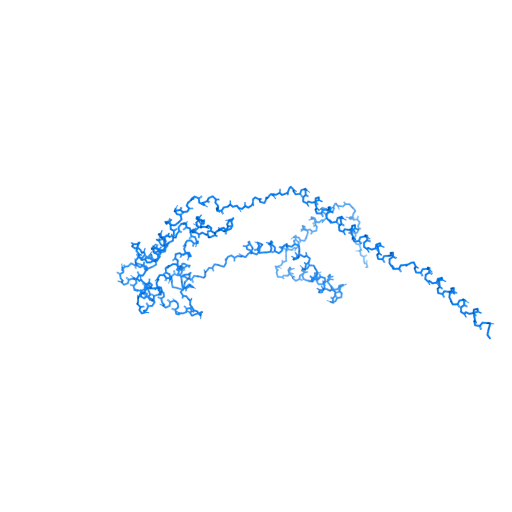7 VAL A O 1
ATOM 1386 N N . PRO A 1 168 ? 9.726 0.248 -16.206 1.00 95.25 168 PRO A N 1
ATOM 1387 C CA . PRO A 1 168 ? 8.374 0.274 -15.658 1.00 95.25 168 PRO A CA 1
ATOM 1388 C C . PRO A 1 168 ? 7.632 -1.029 -15.979 1.00 95.25 168 PRO A C 1
ATOM 1390 O O . PRO A 1 168 ? 7.663 -1.518 -17.103 1.00 95.25 168 PRO A O 1
ATOM 1393 N N . ILE A 1 169 ? 6.929 -1.603 -15.002 1.00 92.56 169 ILE A N 1
ATOM 1394 C CA . ILE A 1 169 ? 6.169 -2.854 -15.129 1.00 92.56 169 ILE A CA 1
ATOM 1395 C C . ILE A 1 169 ? 4.757 -2.659 -14.570 1.00 92.56 169 ILE A C 1
ATOM 1397 O O . ILE A 1 169 ? 4.578 -2.264 -13.416 1.00 92.56 169 ILE A O 1
ATOM 1401 N N . LYS A 1 170 ? 3.736 -3.004 -15.368 1.00 92.56 170 LYS A N 1
ATOM 1402 C CA . LYS A 1 170 ? 2.333 -3.038 -14.921 1.00 92.56 170 LYS A CA 1
ATOM 1403 C C . LYS A 1 170 ? 2.136 -4.181 -13.927 1.00 92.56 170 LYS A C 1
ATOM 1405 O O . LYS A 1 170 ? 2.509 -5.326 -14.190 1.00 92.56 170 LYS A O 1
ATOM 1410 N N . ILE A 1 171 ? 1.536 -3.888 -12.780 1.00 93.94 171 ILE A N 1
ATOM 1411 C CA . ILE A 1 171 ? 1.363 -4.860 -11.698 1.00 93.94 171 ILE A CA 1
ATOM 1412 C C . ILE A 1 171 ? -0.096 -5.283 -11.529 1.00 93.94 171 ILE A C 1
ATOM 1414 O O . ILE A 1 171 ? -1.030 -4.508 -11.710 1.00 93.94 171 ILE A O 1
ATOM 1418 N N . LYS A 1 172 ? -0.294 -6.548 -11.140 1.00 93.56 172 LYS A N 1
ATOM 1419 C CA . LYS A 1 172 ? -1.617 -7.091 -10.792 1.00 93.56 172 LYS A CA 1
ATOM 1420 C C . LYS A 1 172 ? -2.099 -6.513 -9.456 1.00 93.56 172 LYS A C 1
ATOM 1422 O O . LYS A 1 172 ? -1.292 -6.336 -8.540 1.00 93.56 172 LYS A O 1
ATOM 1427 N N . SER A 1 173 ? -3.417 -6.357 -9.293 1.00 91.38 173 SER A N 1
ATOM 1428 C CA . SER A 1 173 ? -4.050 -5.795 -8.081 1.00 91.38 173 SER A CA 1
ATOM 1429 C C . SER A 1 173 ? -3.577 -6.454 -6.774 1.00 91.38 173 SER A C 1
ATOM 1431 O O . SER A 1 173 ? -3.279 -5.766 -5.799 1.00 91.38 173 SER A O 1
ATOM 1433 N N . ALA A 1 174 ? -3.395 -7.781 -6.754 1.00 91.44 174 ALA A N 1
ATOM 1434 C CA . ALA A 1 174 ? -2.883 -8.492 -5.578 1.00 91.44 174 ALA A CA 1
ATOM 1435 C C . ALA A 1 174 ? -1.479 -8.021 -5.146 1.00 91.44 174 ALA A C 1
ATOM 1437 O O . ALA A 1 174 ? -1.227 -7.858 -3.953 1.00 91.44 174 ALA A O 1
ATOM 1438 N N . LYS A 1 175 ? -0.575 -7.758 -6.103 1.00 93.12 175 LYS A N 1
ATOM 1439 C CA . LYS A 1 175 ? 0.754 -7.193 -5.816 1.00 93.12 175 LYS A CA 1
ATOM 1440 C C . LYS A 1 175 ? 0.656 -5.717 -5.429 1.00 93.12 175 LYS A C 1
ATOM 1442 O O . LYS A 1 175 ? 1.344 -5.306 -4.502 1.00 93.12 175 LYS A O 1
ATOM 1447 N N . GLY A 1 176 ? -0.232 -4.953 -6.068 1.00 95.31 176 GLY A N 1
ATOM 1448 C CA . GLY A 1 176 ? -0.494 -3.553 -5.712 1.00 95.31 176 GLY A CA 1
ATOM 1449 C C . GLY A 1 176 ? -0.904 -3.384 -4.250 1.00 95.31 176 GLY A C 1
ATOM 1450 O O . GLY A 1 176 ? -0.321 -2.563 -3.549 1.00 95.31 176 GLY A O 1
ATOM 1451 N N . LYS A 1 177 ? -1.798 -4.242 -3.737 1.00 95.19 177 LYS A N 1
ATOM 1452 C CA . LYS A 1 177 ? -2.180 -4.253 -2.310 1.00 95.19 177 LYS A CA 1
ATOM 1453 C C . LYS A 1 177 ? -0.990 -4.521 -1.381 1.00 95.19 177 LYS A C 1
ATOM 1455 O O . LYS A 1 177 ? -0.902 -3.934 -0.308 1.00 95.19 177 LYS A O 1
ATOM 1460 N N . ILE A 1 178 ? -0.062 -5.391 -1.786 1.00 94.75 178 ILE A N 1
ATOM 1461 C CA . ILE A 1 178 ? 1.152 -5.691 -1.011 1.00 94.75 178 ILE A CA 1
ATOM 1462 C C . ILE A 1 178 ? 2.074 -4.468 -0.938 1.00 94.75 178 ILE A C 1
ATOM 1464 O O . ILE A 1 178 ? 2.562 -4.149 0.147 1.00 94.75 178 ILE A O 1
ATOM 1468 N N . PHE A 1 179 ? 2.299 -3.787 -2.067 1.00 96.38 179 PHE A N 1
ATOM 1469 C CA . PHE A 1 179 ? 3.069 -2.542 -2.095 1.00 96.38 179 PHE A CA 1
ATOM 1470 C C . PHE A 1 179 ? 2.399 -1.457 -1.256 1.00 96.38 179 PHE A C 1
ATOM 1472 O O . PHE A 1 179 ? 3.070 -0.862 -0.420 1.00 96.38 179 PHE A O 1
ATOM 1479 N N . ALA A 1 180 ? 1.080 -1.292 -1.393 1.00 97.31 180 ALA A N 1
ATOM 1480 C CA . ALA A 1 180 ? 0.307 -0.323 -0.625 1.00 97.31 180 ALA A CA 1
ATOM 1481 C C . ALA A 1 180 ? 0.494 -0.499 0.881 1.00 97.31 180 ALA A C 1
ATOM 1483 O O . ALA A 1 180 ? 0.859 0.443 1.574 1.00 97.31 180 ALA A O 1
ATOM 1484 N N . ILE A 1 181 ? 0.318 -1.724 1.386 1.00 96.94 181 ILE A N 1
ATOM 1485 C CA . ILE A 1 181 ? 0.496 -2.004 2.813 1.00 96.94 181 ILE A CA 1
ATOM 1486 C C . ILE A 1 181 ? 1.943 -1.739 3.253 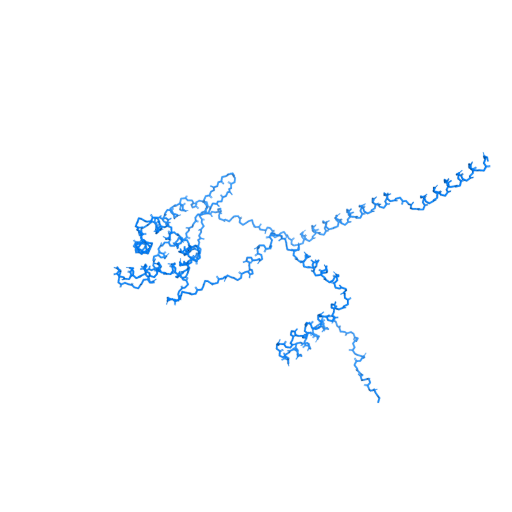1.00 96.94 181 ILE A C 1
ATOM 1488 O O . ILE A 1 181 ? 2.176 -1.196 4.331 1.00 96.94 181 ILE A O 1
ATOM 1492 N N . ARG A 1 182 ? 2.931 -2.126 2.437 1.00 96.56 182 ARG A N 1
ATOM 1493 C CA . ARG A 1 182 ? 4.345 -1.896 2.759 1.00 96.56 182 ARG A CA 1
ATOM 1494 C C . ARG A 1 182 ? 4.664 -0.402 2.845 1.00 96.56 182 ARG A C 1
ATOM 1496 O O . ARG A 1 182 ? 5.364 0.002 3.768 1.00 96.56 182 ARG A O 1
ATOM 1503 N N . TRP A 1 183 ? 4.179 0.394 1.898 1.00 97.44 183 TRP A N 1
ATOM 1504 C CA . TRP A 1 183 ? 4.401 1.839 1.871 1.00 97.44 183 TRP A CA 1
ATOM 1505 C C . TRP A 1 183 ? 3.659 2.547 2.995 1.00 97.44 183 TRP A C 1
ATOM 1507 O O . TRP A 1 183 ? 4.279 3.352 3.679 1.00 97.44 183 TRP A O 1
ATOM 1517 N N . LEU A 1 184 ? 2.406 2.164 3.258 1.00 97.69 184 LEU A N 1
ATOM 1518 C CA . LEU A 1 184 ? 1.629 2.647 4.398 1.00 97.69 184 LEU A CA 1
ATOM 1519 C C . LEU A 1 184 ? 2.393 2.447 5.710 1.00 97.69 184 LEU A C 1
ATOM 1521 O O . LEU A 1 184 ? 2.652 3.405 6.421 1.00 97.69 184 LEU A O 1
ATOM 1525 N N . LEU A 1 185 ? 2.825 1.217 6.010 1.00 96.94 185 LEU A N 1
ATOM 1526 C CA . LEU A 1 185 ? 3.539 0.935 7.259 1.00 96.94 185 LEU A CA 1
ATOM 1527 C C . LEU A 1 185 ? 4.902 1.626 7.337 1.00 96.94 185 LEU A C 1
ATOM 1529 O O . LEU A 1 185 ? 5.325 2.013 8.424 1.00 96.94 185 LEU A O 1
ATOM 1533 N N . GLY A 1 186 ? 5.597 1.772 6.207 1.00 96.56 186 GLY A N 1
ATOM 1534 C CA . GLY A 1 186 ? 6.836 2.543 6.136 1.00 96.56 186 GLY A CA 1
ATOM 1535 C C . GLY A 1 186 ? 6.609 4.018 6.470 1.00 96.56 186 GLY A C 1
ATOM 1536 O O . GLY A 1 186 ? 7.347 4.573 7.277 1.00 96.56 186 GLY A O 1
ATOM 1537 N N . ALA A 1 187 ? 5.564 4.620 5.904 1.00 96.94 187 ALA A N 1
ATOM 1538 C CA . ALA A 1 187 ? 5.171 5.999 6.164 1.00 96.94 187 ALA A CA 1
ATOM 1539 C C . ALA A 1 187 ? 4.712 6.203 7.616 1.00 96.94 187 ALA A C 1
ATOM 1541 O O . ALA A 1 187 ? 5.236 7.076 8.302 1.00 96.94 187 ALA A O 1
ATOM 1542 N N . SER A 1 188 ? 3.835 5.336 8.133 1.00 96.62 188 SER A N 1
ATOM 1543 C CA . SER A 1 188 ? 3.355 5.415 9.519 1.00 96.62 188 SER A CA 1
ATOM 1544 C C . SER A 1 188 ? 4.482 5.288 10.546 1.00 96.62 188 SER A C 1
ATOM 1546 O O . SER A 1 188 ? 4.427 5.925 11.590 1.00 96.62 188 SER A O 1
ATOM 1548 N N . ARG A 1 189 ? 5.517 4.479 10.277 1.00 95.19 189 ARG A N 1
ATOM 1549 C CA . ARG A 1 189 ? 6.674 4.347 11.183 1.00 95.19 189 ARG A CA 1
ATOM 1550 C C . ARG A 1 189 ? 7.550 5.598 11.207 1.00 95.19 189 ARG A C 1
ATOM 1552 O O . ARG A 1 189 ? 8.082 5.911 12.263 1.00 95.19 189 ARG A O 1
ATOM 1559 N N . LYS A 1 190 ? 7.690 6.276 10.064 1.00 95.81 190 LYS A N 1
ATOM 1560 C CA . LYS A 1 190 ? 8.485 7.505 9.913 1.00 95.81 190 LYS A CA 1
ATOM 1561 C C . LYS A 1 190 ? 7.765 8.761 10.408 1.00 95.81 190 LYS A C 1
ATOM 1563 O O . LYS A 1 190 ? 8.403 9.791 10.571 1.00 95.81 190 LYS A O 1
ATOM 1568 N N . ARG A 1 191 ? 6.447 8.698 10.609 1.00 94.69 191 ARG A N 1
ATOM 1569 C CA . ARG A 1 191 ? 5.654 9.835 11.083 1.00 94.69 191 ARG A CA 1
ATOM 1570 C C . ARG A 1 191 ? 6.077 10.238 12.508 1.00 94.69 191 ARG A C 1
ATOM 1572 O O . ARG A 1 191 ? 6.311 9.337 13.322 1.00 94.69 191 ARG A O 1
ATOM 1579 N N . PRO A 1 192 ? 6.128 11.541 12.842 1.00 93.94 192 PRO A N 1
ATOM 1580 C CA . PRO A 1 192 ? 6.324 11.980 14.220 1.00 93.94 192 PRO A CA 1
ATOM 1581 C C . PRO A 1 192 ? 5.161 11.528 15.117 1.00 93.94 192 PRO A C 1
ATOM 1583 O O . PRO A 1 192 ? 4.022 11.374 14.668 1.00 93.94 192 PRO A O 1
ATOM 1586 N N . GLY A 1 193 ? 5.464 11.279 16.391 1.00 90.44 193 GLY A N 1
ATOM 1587 C CA . GLY A 1 193 ? 4.500 10.854 17.408 1.00 90.44 193 GLY A CA 1
ATOM 1588 C C . GLY A 1 193 ? 4.918 9.585 18.155 1.00 90.44 193 GLY A C 1
ATOM 1589 O O . GLY A 1 193 ? 5.618 8.719 17.619 1.00 90.44 193 GLY A O 1
ATOM 1590 N N . ARG A 1 194 ? 4.455 9.464 19.404 1.00 89.88 194 ARG A N 1
ATOM 1591 C CA . ARG A 1 194 ? 4.882 8.410 20.339 1.00 89.88 194 ARG A CA 1
ATOM 1592 C C . ARG A 1 194 ? 4.278 7.045 19.999 1.00 89.88 194 ARG A C 1
ATOM 1594 O O . ARG A 1 194 ? 5.004 6.097 19.701 1.00 89.88 194 ARG A O 1
ATOM 1601 N N . ASN A 1 195 ? 2.951 6.960 19.922 1.00 95.31 195 ASN A N 1
ATOM 1602 C CA . ASN A 1 195 ? 2.267 5.672 19.782 1.00 95.31 195 ASN A CA 1
ATOM 1603 C C . ASN A 1 195 ? 2.026 5.277 18.312 1.00 95.31 195 ASN A C 1
ATOM 1605 O O . ASN A 1 195 ? 1.612 6.086 17.475 1.00 95.31 195 ASN A O 1
ATOM 1609 N N . MET A 1 196 ? 2.294 4.009 17.982 1.00 95.50 196 MET A N 1
ATOM 1610 C CA . MET A 1 196 ? 2.204 3.483 16.611 1.00 95.50 196 MET A CA 1
ATOM 1611 C C . MET A 1 196 ? 0.763 3.417 16.083 1.00 95.50 196 MET A C 1
ATOM 1613 O O . MET A 1 196 ? 0.535 3.598 14.888 1.00 95.50 196 MET A O 1
ATOM 1617 N N . ASP A 1 197 ? -0.205 3.169 16.958 1.00 96.44 197 ASP A N 1
ATOM 1618 C CA . ASP A 1 197 ? -1.634 3.130 16.646 1.00 96.44 197 ASP A CA 1
ATOM 1619 C C . ASP A 1 197 ? -2.153 4.510 16.203 1.00 96.44 197 ASP A C 1
ATOM 1621 O O . ASP A 1 197 ? -2.814 4.614 15.168 1.00 96.44 197 ASP A O 1
ATOM 1625 N N . SER A 1 198 ? -1.759 5.582 16.904 1.00 96.12 198 SER A N 1
ATOM 1626 C CA . SER A 1 198 ? -2.028 6.964 16.492 1.00 96.12 198 SER A CA 1
ATOM 1627 C C . SER A 1 198 ? -1.433 7.233 15.112 1.00 96.12 198 SER A C 1
ATOM 1629 O O . SER A 1 198 ? -2.160 7.612 14.195 1.00 96.12 198 SER A O 1
ATOM 1631 N N . LYS A 1 199 ? -0.134 6.969 14.925 1.00 97.12 199 LYS A N 1
ATOM 1632 C CA . LYS A 1 199 ? 0.556 7.218 13.648 1.00 97.12 199 LYS A CA 1
ATOM 1633 C C . LYS A 1 199 ? -0.079 6.475 12.474 1.00 97.12 199 LYS A C 1
ATOM 1635 O O . LYS A 1 199 ? -0.244 7.050 11.400 1.00 97.12 199 LYS A O 1
ATOM 1640 N N . LEU A 1 200 ? -0.465 5.215 12.680 1.00 97.00 200 LEU A N 1
ATOM 1641 C CA . LEU A 1 200 ? -1.154 4.415 11.671 1.00 97.00 200 LEU A CA 1
ATOM 1642 C C . LEU A 1 200 ? -2.549 4.970 11.354 1.00 97.00 200 LEU A C 1
ATOM 1644 O O . LEU A 1 200 ? -2.917 5.031 10.182 1.00 97.00 200 LEU A O 1
ATOM 1648 N N . SER A 1 201 ? -3.312 5.384 12.372 1.00 96.56 201 SER A N 1
ATOM 1649 C CA . SER A 1 201 ? -4.649 5.958 12.182 1.00 96.56 201 SER A CA 1
ATOM 1650 C C . SER A 1 201 ? -4.614 7.248 11.359 1.00 96.56 201 SER A C 1
ATOM 1652 O O . SER A 1 201 ? -5.365 7.371 10.394 1.00 96.56 201 SER A O 1
ATOM 1654 N N . TYR A 1 202 ? -3.687 8.160 11.668 1.00 96.25 202 TYR A N 1
ATOM 1655 C CA . TYR A 1 202 ? -3.513 9.412 10.934 1.00 96.25 202 TYR A CA 1
ATOM 1656 C C . TYR A 1 202 ? -3.110 9.176 9.482 1.00 96.25 202 TYR A C 1
ATOM 1658 O O . TYR A 1 202 ? -3.747 9.709 8.580 1.00 96.25 202 TYR A O 1
ATOM 1666 N N . GLU A 1 203 ? -2.122 8.310 9.240 1.00 96.75 203 GLU A N 1
ATOM 1667 C CA . GLU A 1 203 ? -1.674 8.021 7.874 1.00 96.75 203 GLU A CA 1
ATOM 1668 C C . GLU A 1 203 ? -2.789 7.386 7.021 1.00 96.75 203 GLU A C 1
ATOM 1670 O O . GLU A 1 203 ? -2.903 7.661 5.829 1.00 96.75 203 GLU A O 1
ATOM 1675 N N . LEU A 1 204 ? -3.644 6.551 7.623 1.00 96.88 204 LEU A N 1
ATOM 1676 C CA . LEU A 1 204 ? -4.802 5.972 6.940 1.00 96.88 204 LEU A CA 1
ATOM 1677 C C . LEU A 1 204 ? -5.866 7.018 6.592 1.00 96.88 204 LEU A C 1
ATOM 1679 O O . LEU A 1 204 ? -6.421 6.963 5.493 1.00 96.88 204 LEU A O 1
ATOM 1683 N N . ILE A 1 205 ? -6.149 7.950 7.505 1.00 96.25 205 ILE A N 1
ATOM 1684 C CA . ILE A 1 205 ? -7.085 9.055 7.263 1.00 96.25 205 ILE A CA 1
ATOM 1685 C C . ILE A 1 205 ? -6.545 9.946 6.139 1.00 96.25 205 ILE A C 1
ATOM 1687 O O . ILE A 1 205 ? -7.266 10.198 5.172 1.00 96.25 205 ILE A O 1
ATOM 1691 N N . ASP A 1 206 ? -5.273 10.339 6.201 1.00 96.31 206 ASP A N 1
ATOM 1692 C CA . ASP A 1 206 ? -4.625 11.175 5.184 1.00 96.31 206 ASP A CA 1
ATOM 1693 C C . ASP A 1 206 ? -4.659 10.495 3.805 1.00 96.31 206 ASP A C 1
ATOM 1695 O O . ASP A 1 206 ? -5.076 11.099 2.812 1.00 96.31 206 ASP A O 1
ATOM 1699 N N . ALA A 1 207 ? -4.364 9.193 3.746 1.00 97.19 207 ALA A N 1
ATOM 1700 C CA . ALA A 1 207 ? -4.408 8.425 2.504 1.00 97.19 207 ALA A CA 1
ATOM 1701 C C . ALA A 1 207 ? -5.809 8.364 1.868 1.00 97.19 207 ALA A C 1
ATOM 1703 O O . ALA A 1 207 ? -5.933 8.244 0.644 1.00 97.19 207 ALA A O 1
ATOM 1704 N N . THR A 1 208 ? -6.887 8.456 2.656 1.00 97.06 208 THR A N 1
ATOM 1705 C CA . THR A 1 208 ? -8.257 8.499 2.102 1.00 97.06 208 THR A CA 1
ATOM 1706 C C . THR A 1 208 ? -8.548 9.796 1.358 1.00 97.06 208 THR A C 1
ATOM 1708 O O . THR A 1 208 ? -9.345 9.780 0.415 1.00 97.06 208 THR A O 1
ATOM 1711 N N . LYS A 1 209 ? -7.857 10.873 1.745 1.00 96.25 209 LYS A N 1
ATOM 1712 C CA . LYS A 1 209 ? -7.891 12.204 1.135 1.00 96.25 209 LYS A CA 1
ATOM 1713 C C . LYS A 1 209 ? -6.807 12.385 0.059 1.00 96.25 209 LYS A C 1
ATOM 1715 O O . LYS A 1 209 ? -6.563 13.509 -0.352 1.00 96.25 209 LYS A O 1
ATOM 1720 N N . ASN A 1 210 ? -6.153 11.300 -0.380 1.00 95.50 210 ASN A N 1
ATOM 1721 C CA . ASN A 1 210 ? -5.002 11.322 -1.295 1.00 95.50 210 ASN A CA 1
ATOM 1722 C C . ASN A 1 210 ? -3.844 12.206 -0.797 1.00 95.50 210 ASN A C 1
ATOM 1724 O O . ASN A 1 210 ? -3.156 12.839 -1.584 1.00 95.50 210 ASN A O 1
ATOM 1728 N N . ARG A 1 211 ? -3.619 12.243 0.520 1.00 95.38 211 ARG A N 1
ATOM 1729 C CA . ARG A 1 211 ? -2.495 12.950 1.144 1.00 95.38 211 ARG A CA 1
ATOM 1730 C C . ARG A 1 211 ? -1.632 11.977 1.945 1.00 95.38 211 ARG A C 1
ATOM 1732 O O . ARG A 1 211 ? -2.014 10.830 2.184 1.00 95.38 211 ARG A O 1
ATOM 1739 N N . GLY A 1 212 ? -0.460 12.441 2.363 1.00 95.44 212 GLY A N 1
ATOM 1740 C CA . GLY A 1 212 ? 0.456 11.686 3.215 1.00 95.44 212 GLY A CA 1
ATOM 1741 C C . GLY A 1 212 ? 1.628 11.057 2.466 1.00 95.44 212 GLY A C 1
ATOM 1742 O O . GLY A 1 212 ? 1.669 10.967 1.237 1.00 95.44 212 GLY A O 1
ATOM 1743 N N . ASN A 1 213 ? 2.601 10.590 3.241 1.00 96.25 213 ASN A N 1
ATOM 1744 C CA . ASN A 1 213 ? 3.877 10.099 2.726 1.00 96.25 213 ASN A CA 1
ATOM 1745 C C . ASN A 1 213 ? 3.715 8.806 1.915 1.00 96.25 213 ASN A C 1
ATOM 1747 O O . ASN A 1 213 ? 4.466 8.556 0.970 1.00 96.25 213 ASN A O 1
ATOM 1751 N N . ALA A 1 214 ? 2.725 7.975 2.259 1.00 97.19 214 ALA A N 1
ATOM 1752 C CA . ALA A 1 214 ? 2.424 6.770 1.491 1.00 97.19 214 ALA A CA 1
ATOM 1753 C C . ALA A 1 214 ? 1.902 7.082 0.075 1.00 97.19 214 ALA A C 1
ATOM 1755 O O . ALA A 1 214 ? 2.232 6.355 -0.865 1.00 97.19 214 ALA A O 1
ATOM 1756 N N . ILE A 1 215 ? 1.104 8.146 -0.074 1.00 97.94 215 ILE A N 1
ATOM 1757 C CA . ILE A 1 215 ? 0.581 8.604 -1.368 1.00 97.94 215 ILE A CA 1
ATOM 1758 C C . ILE A 1 215 ? 1.687 9.277 -2.177 1.00 97.94 215 ILE A C 1
ATOM 1760 O O . ILE A 1 215 ? 1.900 8.879 -3.321 1.00 97.94 215 ILE A O 1
ATOM 1764 N N . ARG A 1 216 ? 2.477 10.161 -1.555 1.00 97.31 216 ARG A N 1
ATOM 1765 C CA . ARG A 1 216 ? 3.629 10.801 -2.208 1.00 97.31 216 ARG A CA 1
ATOM 1766 C C . ARG A 1 216 ? 4.571 9.771 -2.836 1.00 97.31 216 ARG A C 1
ATOM 1768 O O . ARG A 1 216 ? 4.933 9.870 -4.000 1.00 97.31 216 ARG A O 1
ATOM 1775 N N . LYS A 1 217 ? 4.857 8.678 -2.118 1.00 96.69 217 LYS A N 1
ATOM 1776 C CA . LYS A 1 217 ? 5.675 7.571 -2.642 1.00 96.69 217 LYS A CA 1
ATOM 1777 C C . LYS A 1 217 ? 5.072 6.878 -3.872 1.00 96.69 217 LYS A C 1
ATOM 1779 O O . LYS A 1 217 ? 5.803 6.428 -4.758 1.00 96.69 217 LYS A O 1
ATOM 1784 N N . LYS A 1 218 ? 3.746 6.733 -3.926 1.00 96.69 218 LYS A N 1
ATOM 1785 C CA . LYS A 1 218 ? 3.050 6.183 -5.098 1.00 96.69 218 LYS A CA 1
ATOM 1786 C C . LYS A 1 218 ? 3.177 7.134 -6.286 1.00 96.69 218 LYS A C 1
ATOM 1788 O O . LYS A 1 218 ? 3.463 6.658 -7.381 1.00 96.69 218 LYS A O 1
ATOM 1793 N N . GLU A 1 219 ? 2.971 8.426 -6.064 1.00 97.12 219 GLU A N 1
ATOM 1794 C CA . GLU A 1 219 ? 3.060 9.468 -7.091 1.00 97.12 219 GLU A CA 1
ATOM 1795 C C . GLU A 1 219 ? 4.477 9.574 -7.655 1.00 97.12 219 GLU A C 1
ATOM 1797 O O . GLU A 1 219 ? 4.648 9.470 -8.865 1.00 97.12 219 GLU A O 1
ATOM 1802 N N . GLU A 1 220 ? 5.500 9.617 -6.796 1.00 96.62 220 GLU A N 1
ATOM 1803 C CA . GLU A 1 220 ? 6.916 9.547 -7.187 1.00 96.62 220 GLU A CA 1
ATOM 1804 C C . GLU A 1 220 ? 7.197 8.316 -8.065 1.00 96.62 220 GLU A C 1
ATOM 1806 O O . GLU A 1 220 ? 7.832 8.411 -9.115 1.00 96.62 220 GLU A O 1
ATOM 1811 N N . THR A 1 221 ? 6.670 7.148 -7.675 1.00 96.19 221 THR A N 1
ATOM 1812 C CA . THR A 1 221 ? 6.831 5.906 -8.449 1.00 96.19 221 THR A CA 1
ATOM 1813 C C . THR A 1 221 ? 6.138 5.986 -9.813 1.00 96.19 221 THR A C 1
ATOM 1815 O O . THR A 1 221 ? 6.626 5.400 -10.778 1.00 96.19 221 THR A O 1
ATOM 1818 N N . HIS A 1 222 ? 4.990 6.663 -9.917 1.00 96.19 222 HIS A N 1
ATOM 1819 C CA . HIS A 1 222 ? 4.263 6.819 -11.183 1.00 96.19 222 HIS A CA 1
ATOM 1820 C C . HIS A 1 222 ? 4.948 7.831 -12.093 1.00 96.19 222 HIS A C 1
ATOM 1822 O O . HIS A 1 222 ? 5.199 7.487 -13.243 1.00 96.19 222 HIS A O 1
ATOM 1828 N N . LYS A 1 223 ? 5.364 8.984 -11.561 1.00 96.75 223 LYS A N 1
ATOM 1829 C CA . LYS A 1 223 ? 6.145 9.996 -12.284 1.00 96.75 223 LYS A CA 1
ATOM 1830 C C . LYS A 1 223 ? 7.440 9.403 -12.842 1.00 96.75 223 LYS A C 1
ATOM 1832 O O . LYS A 1 223 ? 7.747 9.543 -14.019 1.00 96.75 223 LYS A O 1
ATOM 1837 N N . MET A 1 224 ? 8.167 8.643 -12.024 1.00 94.94 224 MET A N 1
ATOM 1838 C CA . MET A 1 224 ? 9.398 7.980 -12.457 1.00 94.94 224 MET A CA 1
ATOM 1839 C C . MET A 1 224 ? 9.132 6.856 -13.474 1.00 94.94 224 MET A C 1
ATOM 1841 O O . MET A 1 224 ? 9.942 6.624 -14.371 1.00 94.94 224 MET A O 1
ATOM 1845 N N . ALA A 1 225 ? 7.994 6.163 -13.379 1.00 95.06 225 ALA A N 1
ATOM 1846 C CA . ALA A 1 225 ? 7.590 5.170 -14.374 1.00 95.06 225 ALA A CA 1
ATOM 1847 C C . ALA A 1 225 ? 7.180 5.793 -15.716 1.00 95.06 225 ALA A C 1
ATOM 1849 O O . ALA A 1 225 ? 7.396 5.168 -16.754 1.00 95.06 225 ALA A O 1
ATOM 1850 N N . GLU A 1 226 ? 6.598 6.989 -15.688 1.00 93.88 226 GLU A N 1
ATOM 1851 C CA . GLU A 1 226 ? 6.229 7.769 -16.865 1.00 93.88 226 GLU A CA 1
ATOM 1852 C C . GLU A 1 226 ? 7.462 8.335 -17.572 1.00 93.88 226 GLU A C 1
ATOM 1854 O O . GLU A 1 226 ? 7.620 8.110 -18.769 1.00 93.88 226 GLU A O 1
ATOM 1859 N N . ALA A 1 227 ? 8.407 8.910 -16.823 1.00 94.12 227 ALA A N 1
ATOM 1860 C CA . ALA A 1 227 ? 9.695 9.347 -17.364 1.00 94.12 227 ALA A CA 1
ATOM 1861 C C . ALA A 1 227 ? 10.461 8.196 -18.051 1.00 94.12 227 ALA A C 1
ATOM 1863 O O . ALA A 1 227 ? 11.068 8.370 -19.101 1.00 94.12 227 ALA A O 1
ATOM 1864 N N . ASN A 1 228 ? 10.376 6.977 -17.504 1.00 92.81 228 ASN A N 1
ATOM 1865 C CA . ASN A 1 228 ? 11.029 5.785 -18.059 1.00 92.81 228 ASN A CA 1
ATOM 1866 C C . ASN A 1 228 ? 10.141 4.977 -19.026 1.00 92.81 228 ASN A C 1
ATOM 1868 O O . ASN A 1 228 ? 10.422 3.802 -19.298 1.00 92.81 228 ASN A O 1
ATOM 1872 N N . LYS A 1 229 ? 9.055 5.561 -19.556 1.00 89.31 229 LYS A N 1
ATOM 1873 C CA . LYS A 1 229 ? 8.112 4.867 -20.450 1.00 89.31 229 LYS A CA 1
ATOM 1874 C C . LYS A 1 229 ? 8.794 4.324 -21.710 1.00 89.31 229 LYS A C 1
ATOM 1876 O O . LYS A 1 229 ? 8.429 3.232 -22.142 1.00 89.31 229 LYS A O 1
ATOM 1881 N N . ALA A 1 230 ? 9.832 4.989 -22.222 1.00 86.81 230 ALA A N 1
ATOM 1882 C CA . ALA A 1 230 ? 10.629 4.518 -23.361 1.00 86.81 230 ALA A CA 1
ATOM 1883 C C . ALA A 1 230 ? 11.249 3.124 -23.126 1.00 86.81 230 ALA A C 1
ATOM 1885 O O . ALA A 1 230 ? 11.278 2.272 -24.013 1.00 86.81 230 ALA A O 1
ATOM 1886 N N . PHE A 1 231 ? 11.640 2.808 -21.887 1.00 82.25 231 PHE A N 1
ATOM 1887 C CA . PHE A 1 231 ? 12.201 1.501 -21.534 1.00 82.25 231 PHE A CA 1
ATOM 1888 C C . PHE A 1 231 ? 11.138 0.416 -21.314 1.00 82.25 231 PHE A C 1
ATOM 1890 O O . PHE A 1 231 ? 11.468 -0.711 -20.936 1.00 82.25 231 PHE A O 1
ATOM 1897 N N . ALA A 1 232 ? 9.857 0.700 -21.573 1.00 81.88 232 ALA A N 1
ATOM 1898 C CA . ALA A 1 232 ? 8.772 -0.264 -21.445 1.00 81.88 232 ALA A CA 1
ATOM 1899 C C . ALA A 1 232 ? 8.946 -1.498 -22.341 1.00 81.88 232 ALA A C 1
ATOM 1901 O O . ALA A 1 232 ? 8.558 -2.594 -21.940 1.00 81.88 232 ALA A O 1
ATOM 1902 N N . HIS A 1 233 ? 9.545 -1.350 -23.519 1.00 78.31 233 HIS A N 1
ATOM 1903 C CA . HIS A 1 233 ? 9.803 -2.485 -24.404 1.00 78.31 233 HIS A CA 1
ATOM 1904 C C . HIS A 1 233 ? 10.811 -3.474 -23.782 1.00 78.31 233 HIS A C 1
ATOM 1906 O O . HIS A 1 233 ? 10.702 -4.691 -23.926 1.00 78.31 233 HIS A O 1
ATOM 1912 N N . ASN A 1 234 ? 11.698 -2.984 -22.908 1.00 69.69 234 ASN A N 1
ATOM 1913 C CA . ASN A 1 234 ? 12.635 -3.805 -22.143 1.00 69.69 234 ASN A CA 1
ATOM 1914 C C . ASN A 1 234 ? 11.975 -4.546 -20.956 1.00 69.69 234 ASN A C 1
ATOM 1916 O O . ASN A 1 234 ? 12.683 -5.013 -20.061 1.00 69.69 234 ASN A O 1
ATOM 1920 N N . ARG A 1 235 ? 10.645 -4.707 -20.912 1.00 68.75 235 ARG A N 1
ATOM 1921 C CA . ARG A 1 235 ? 9.957 -5.574 -19.931 1.00 68.75 235 ARG A CA 1
ATOM 1922 C C . ARG A 1 235 ? 10.182 -7.059 -20.221 1.00 68.75 235 ARG A C 1
ATOM 1924 O O . ARG A 1 235 ? 10.241 -7.853 -19.285 1.00 68.75 235 ARG A O 1
ATOM 1931 N N . LEU A 1 236 ? 10.328 -7.402 -21.503 1.00 54.69 236 LEU A N 1
ATOM 1932 C CA . LEU A 1 236 ? 10.362 -8.764 -22.029 1.00 54.69 236 LEU A CA 1
ATOM 1933 C C . LEU A 1 236 ? 11.426 -8.873 -23.133 1.00 54.69 236 LEU A C 1
ATOM 1935 O O . LEU A 1 236 ? 11.166 -8.641 -24.300 1.00 54.69 236 LEU A O 1
ATOM 1939 N N . LYS A 1 237 ? 12.638 -9.290 -22.758 1.00 45.53 237 LYS A N 1
ATOM 1940 C CA . LYS A 1 237 ? 13.247 -10.393 -23.510 1.00 45.53 237 LYS A CA 1
ATOM 1941 C C . LYS A 1 237 ? 13.072 -11.601 -22.607 1.00 45.53 237 LYS A C 1
ATOM 1943 O O . LYS A 1 237 ? 14.006 -11.998 -21.917 1.00 45.53 237 LYS A O 1
ATOM 1948 N N . ASP A 1 238 ? 11.850 -12.125 -22.543 1.00 43.78 238 ASP A N 1
ATOM 1949 C CA . ASP A 1 238 ? 11.776 -13.575 -22.477 1.00 43.78 238 ASP A CA 1
ATOM 1950 C C . ASP A 1 238 ? 12.467 -13.989 -23.768 1.00 43.78 238 ASP A C 1
ATOM 1952 O O . ASP A 1 238 ? 11.983 -13.680 -24.853 1.00 43.78 238 ASP A O 1
ATOM 1956 N N . ILE A 1 239 ? 13.679 -14.531 -23.654 1.00 33.50 239 ILE A N 1
ATOM 1957 C CA . ILE A 1 239 ? 14.299 -15.256 -24.756 1.00 33.50 239 ILE A CA 1
ATOM 1958 C C . ILE A 1 239 ? 13.161 -16.119 -25.305 1.00 33.50 239 ILE A C 1
ATOM 1960 O O . ILE A 1 239 ? 12.621 -16.907 -24.512 1.00 33.50 239 ILE A O 1
ATOM 1964 N N . PRO A 1 240 ? 12.724 -15.975 -26.575 1.00 34.81 240 PRO A N 1
ATOM 1965 C CA . PRO A 1 240 ? 11.947 -17.042 -27.157 1.00 34.81 240 PRO A CA 1
ATOM 1966 C C . PRO A 1 240 ? 12.856 -18.238 -26.954 1.00 34.81 240 PRO A C 1
ATOM 1968 O O . PRO A 1 240 ? 13.961 -18.277 -27.496 1.00 34.81 240 PRO A O 1
ATOM 1971 N N . LYS A 1 241 ? 12.473 -19.166 -26.068 1.00 40.25 241 LYS A N 1
ATOM 1972 C CA . LYS A 1 241 ? 13.070 -20.487 -26.110 1.00 40.25 241 LYS A CA 1
ATOM 1973 C C . LYS A 1 241 ? 12.797 -20.878 -27.546 1.00 40.25 241 LYS A C 1
ATOM 1975 O O . LYS A 1 241 ? 11.649 -21.209 -27.841 1.00 40.25 241 LYS A O 1
ATOM 1980 N N . LYS A 1 242 ? 13.794 -20.758 -28.437 1.00 35.09 242 LYS A N 1
ATOM 1981 C CA . LYS A 1 242 ? 13.787 -21.478 -29.696 1.00 35.09 242 LYS A CA 1
ATOM 1982 C C . LYS A 1 242 ? 13.423 -22.869 -29.216 1.00 35.09 242 LYS A C 1
ATOM 1984 O O . LYS A 1 242 ? 14.174 -23.479 -28.445 1.00 35.09 242 LYS A O 1
ATOM 1989 N N . ARG A 1 243 ? 12.189 -23.297 -29.491 1.00 40.25 243 ARG A N 1
ATOM 1990 C CA . ARG A 1 243 ? 11.824 -24.695 -29.373 1.00 40.25 243 ARG A CA 1
ATOM 1991 C C . ARG A 1 243 ? 12.713 -25.298 -30.444 1.00 40.25 243 ARG A C 1
ATOM 1993 O O . ARG A 1 243 ? 12.339 -25.310 -31.605 1.00 40.25 243 ARG A O 1
ATOM 2000 N N . GLY A 1 244 ? 13.966 -25.591 -30.082 1.00 42.50 244 GLY A N 1
ATOM 2001 C CA . GLY A 1 244 ? 14.873 -26.314 -30.948 1.00 42.50 244 GLY A CA 1
ATOM 2002 C C . GLY A 1 244 ? 14.077 -27.531 -31.352 1.00 42.50 244 GLY A C 1
ATOM 2003 O O . GLY A 1 244 ? 13.523 -28.191 -30.463 1.00 42.50 244 GLY A O 1
ATOM 2004 N N . ASN A 1 245 ? 13.892 -27.681 -32.661 1.00 43.75 245 ASN A N 1
ATOM 2005 C CA . ASN A 1 245 ? 13.030 -28.686 -33.251 1.00 43.75 245 ASN A CA 1
ATOM 2006 C C . ASN A 1 245 ? 13.257 -30.002 -32.477 1.00 43.75 245 ASN A C 1
ATOM 2008 O O . ASN A 1 245 ? 14.421 -30.391 -32.341 1.00 43.75 245 ASN A O 1
ATOM 2012 N N . PRO A 1 246 ? 12.232 -30.633 -31.865 1.00 52.78 246 PRO A N 1
ATOM 2013 C CA . PRO A 1 246 ? 12.429 -31.766 -30.950 1.00 52.78 246 PRO A CA 1
ATOM 2014 C C . PRO A 1 246 ? 13.273 -32.892 -31.559 1.00 52.78 246 PRO A C 1
ATOM 2016 O O . PRO A 1 246 ? 13.949 -33.621 -30.838 1.00 52.78 246 PRO A O 1
ATOM 2019 N N . ILE A 1 247 ? 13.246 -32.974 -32.889 1.00 50.56 247 ILE A N 1
ATOM 2020 C CA . ILE A 1 247 ? 14.010 -33.878 -33.743 1.00 50.56 247 ILE A CA 1
ATOM 2021 C C . ILE A 1 247 ? 15.518 -33.580 -33.646 1.00 50.56 247 ILE A C 1
ATOM 2023 O O . ILE A 1 247 ? 16.269 -34.440 -33.197 1.00 50.56 247 ILE A O 1
ATOM 2027 N N . ARG A 1 248 ? 15.948 -32.329 -33.881 1.00 49.34 248 ARG A N 1
ATOM 2028 C CA . ARG A 1 248 ? 17.365 -31.917 -33.780 1.00 49.34 248 ARG A CA 1
ATOM 2029 C C . ARG A 1 248 ? 17.958 -32.130 -32.385 1.00 49.34 248 ARG A C 1
ATOM 2031 O O . ARG A 1 248 ? 19.104 -32.534 -32.258 1.00 49.34 248 ARG A O 1
ATOM 2038 N N . LYS A 1 249 ? 17.171 -31.920 -31.320 1.00 49.38 249 LYS A N 1
ATOM 2039 C CA . LYS A 1 249 ? 17.638 -32.186 -29.946 1.00 49.38 249 LYS A CA 1
ATOM 2040 C C . LYS A 1 249 ? 17.812 -33.671 -29.654 1.00 49.38 249 LYS A C 1
ATOM 2042 O O . LYS A 1 249 ? 18.729 -34.023 -28.923 1.00 49.38 249 LYS A O 1
ATOM 2047 N N . LYS A 1 250 ? 16.938 -34.532 -30.186 1.00 52.12 250 LYS A N 1
ATOM 2048 C CA . LYS A 1 250 ? 17.097 -35.985 -30.054 1.00 52.12 250 LYS A CA 1
ATOM 2049 C C . LYS A 1 250 ? 18.349 -36.455 -30.791 1.00 52.12 250 LYS A C 1
ATOM 2051 O O . LYS A 1 250 ? 19.122 -37.200 -30.201 1.00 52.12 250 LYS A O 1
ATOM 2056 N N . GLU A 1 251 ? 18.577 -35.955 -32.003 1.00 53.53 251 GLU A N 1
ATOM 2057 C CA . GLU A 1 251 ? 19.774 -36.247 -32.803 1.00 53.53 251 GLU A CA 1
ATOM 2058 C C . GLU A 1 251 ? 21.059 -35.784 -32.109 1.00 53.53 251 GLU A C 1
ATOM 2060 O O . GLU A 1 251 ? 21.991 -36.569 -31.980 1.00 53.53 251 GLU A O 1
ATOM 2065 N N . GLU A 1 252 ? 21.100 -34.561 -31.571 1.00 55.88 252 GLU A N 1
ATOM 2066 C CA . GLU A 1 252 ? 22.250 -34.072 -30.797 1.00 55.88 252 GLU A CA 1
ATOM 2067 C C . GLU A 1 252 ? 22.486 -34.913 -29.538 1.00 55.88 252 GLU A C 1
ATOM 2069 O O . GLU A 1 252 ? 23.619 -35.292 -29.261 1.00 55.88 252 GLU A O 1
ATOM 2074 N N . THR A 1 253 ? 21.433 -35.278 -28.795 1.00 65.25 253 THR A N 1
ATOM 2075 C CA . THR A 1 253 ? 21.593 -36.143 -27.612 1.00 65.25 253 THR A CA 1
ATOM 2076 C C . THR A 1 253 ? 22.024 -37.564 -27.963 1.00 65.25 253 THR A C 1
ATOM 2078 O O . THR A 1 253 ? 22.757 -38.168 -27.184 1.00 65.25 253 THR A O 1
ATOM 2081 N N . HIS A 1 254 ? 21.599 -38.091 -29.115 1.00 64.69 254 HIS A N 1
ATOM 2082 C CA . HIS A 1 254 ? 22.016 -39.401 -29.606 1.00 64.69 254 HIS A CA 1
ATOM 2083 C C . HIS A 1 254 ? 23.484 -39.373 -30.027 1.00 64.69 254 HIS A C 1
ATOM 2085 O O . HIS A 1 254 ? 24.265 -40.177 -29.532 1.00 64.69 254 HIS A O 1
ATOM 2091 N N . ARG A 1 255 ? 23.887 -38.365 -30.813 1.00 66.69 255 ARG A N 1
ATOM 2092 C CA . ARG A 1 255 ? 25.281 -38.152 -31.228 1.00 66.69 255 ARG A CA 1
ATOM 2093 C C . ARG A 1 255 ? 26.212 -37.953 -30.035 1.00 66.69 255 ARG A C 1
ATOM 2095 O O . ARG A 1 255 ? 27.294 -38.524 -29.999 1.00 66.69 255 ARG A O 1
ATOM 2102 N N . MET A 1 256 ? 25.788 -37.196 -29.022 1.00 58.97 256 MET A N 1
ATOM 2103 C CA . MET A 1 256 ? 26.583 -36.990 -27.805 1.00 58.97 256 MET A CA 1
ATOM 2104 C C . MET A 1 256 ? 26.664 -38.266 -26.950 1.00 58.97 256 MET A C 1
ATOM 2106 O O . MET A 1 256 ? 27.684 -38.520 -26.313 1.00 58.97 256 MET A O 1
ATOM 2110 N N . ALA A 1 257 ? 25.615 -39.097 -26.944 1.00 67.75 257 ALA A N 1
ATOM 2111 C CA . ALA A 1 257 ? 25.636 -40.404 -26.289 1.00 67.75 257 ALA A CA 1
ATOM 2112 C C . ALA A 1 257 ? 26.527 -41.415 -27.033 1.00 67.75 257 ALA A C 1
ATOM 2114 O O . ALA A 1 257 ? 27.262 -42.153 -26.380 1.00 67.75 257 ALA A O 1
ATOM 2115 N N . GLU A 1 258 ? 26.511 -41.417 -28.367 1.00 71.94 258 GLU A N 1
ATOM 2116 C CA . GLU A 1 258 ? 27.397 -42.231 -29.208 1.00 71.94 258 GLU A CA 1
ATOM 2117 C C . GLU A 1 258 ? 28.858 -41.815 -29.057 1.00 71.94 258 GLU A C 1
ATOM 2119 O O . GLU A 1 258 ? 29.700 -42.675 -28.807 1.00 71.94 258 GLU A O 1
ATOM 2124 N N . ALA A 1 259 ? 29.153 -40.513 -29.087 1.00 69.94 259 ALA A N 1
ATOM 2125 C CA . ALA A 1 259 ? 30.501 -39.994 -28.860 1.00 69.94 259 ALA A CA 1
ATOM 2126 C C . ALA A 1 259 ? 31.038 -40.403 -27.479 1.00 69.94 259 ALA A C 1
ATOM 2128 O O . ALA A 1 259 ? 32.164 -40.881 -27.362 1.00 69.94 259 ALA A O 1
ATOM 2129 N N . ASN A 1 260 ? 30.211 -40.313 -26.433 1.00 68.19 260 ASN A N 1
ATOM 2130 C CA . ASN A 1 260 ? 30.595 -40.753 -25.090 1.00 68.19 260 ASN A CA 1
ATOM 2131 C C . ASN A 1 260 ? 30.790 -42.275 -24.997 1.00 68.19 260 ASN A C 1
ATOM 2133 O O . ASN A 1 260 ? 31.669 -42.740 -24.271 1.00 68.19 260 ASN A O 1
ATOM 2137 N N . LYS A 1 261 ? 29.994 -43.062 -25.731 1.00 73.44 261 LYS A N 1
ATOM 2138 C CA . LYS A 1 261 ? 30.131 -44.524 -25.786 1.00 73.44 261 LYS A CA 1
ATOM 2139 C C . LYS A 1 261 ? 31.409 -44.934 -26.524 1.00 73.44 261 LYS A C 1
ATOM 2141 O O . LYS A 1 261 ? 32.115 -45.815 -26.042 1.00 73.44 261 LYS A O 1
ATOM 2146 N N . ALA A 1 262 ? 31.744 -44.251 -27.618 1.00 71.94 262 ALA A N 1
ATOM 2147 C CA . ALA A 1 262 ? 32.994 -44.431 -28.351 1.00 71.94 262 ALA A CA 1
ATOM 2148 C C . ALA A 1 262 ? 34.210 -44.046 -27.495 1.00 71.94 262 ALA A C 1
ATOM 2150 O O . ALA A 1 262 ? 35.179 -44.797 -27.422 1.00 71.94 262 ALA A O 1
ATOM 2151 N N . PHE A 1 263 ? 34.128 -42.938 -26.754 1.00 70.62 263 PHE A N 1
ATOM 2152 C CA . PHE A 1 263 ? 35.198 -42.518 -25.848 1.00 70.62 263 PHE A CA 1
ATOM 2153 C C . PHE A 1 263 ? 35.425 -43.530 -24.714 1.00 70.62 263 PHE A C 1
ATOM 2155 O O . PHE A 1 263 ? 36.562 -43.853 -24.374 1.00 70.62 263 PHE A O 1
ATOM 2162 N N . ALA A 1 264 ? 34.347 -44.085 -24.151 1.00 70.12 264 ALA A N 1
ATOM 2163 C CA . ALA A 1 264 ? 34.434 -45.143 -23.147 1.00 70.12 264 ALA A CA 1
ATOM 2164 C C . ALA A 1 264 ? 35.017 -46.448 -23.718 1.00 70.12 264 ALA A C 1
ATOM 2166 O O . ALA A 1 264 ? 35.827 -47.091 -23.053 1.00 70.12 264 ALA A O 1
ATOM 2167 N N . HIS A 1 265 ? 34.640 -46.818 -24.944 1.00 72.31 265 HIS A N 1
ATOM 2168 C CA . HIS A 1 265 ? 35.168 -47.992 -25.638 1.00 72.31 265 HIS A CA 1
ATOM 2169 C C . HIS A 1 265 ? 36.669 -47.859 -25.919 1.00 72.31 265 HIS A C 1
ATOM 2171 O O . HIS A 1 265 ? 37.438 -48.749 -25.569 1.00 72.31 265 HIS A O 1
ATOM 2177 N N . ASN A 1 266 ? 37.108 -46.712 -26.439 1.00 73.38 266 ASN A N 1
ATOM 2178 C CA . ASN A 1 266 ? 38.525 -46.453 -26.697 1.00 73.38 266 ASN A CA 1
ATOM 2179 C C . ASN A 1 266 ? 39.341 -46.463 -25.399 1.00 73.38 266 ASN A C 1
ATOM 2181 O O . ASN A 1 266 ? 40.406 -47.067 -25.346 1.00 73.38 266 ASN A O 1
ATOM 2185 N N . ARG A 1 267 ? 38.795 -45.920 -24.303 1.00 71.75 267 ARG A N 1
ATOM 2186 C CA . ARG A 1 267 ? 39.443 -45.975 -22.985 1.00 71.75 267 ARG A CA 1
ATOM 2187 C C . ARG A 1 267 ? 39.568 -47.403 -22.436 1.00 71.75 267 ARG A C 1
ATOM 2189 O O . ARG A 1 267 ? 40.528 -47.696 -21.725 1.00 71.75 267 ARG A O 1
ATOM 2196 N N . LEU A 1 268 ? 38.620 -48.290 -22.749 1.00 68.44 268 LEU A N 1
ATOM 2197 C CA . LEU A 1 268 ? 38.693 -49.716 -22.404 1.00 68.44 268 LEU A CA 1
ATOM 2198 C C . LEU A 1 268 ? 39.713 -50.462 -23.272 1.00 68.44 268 LEU A C 1
ATOM 2200 O O . LEU A 1 268 ? 40.454 -51.282 -22.735 1.00 68.44 268 LEU A O 1
ATOM 2204 N N . ILE A 1 269 ? 39.798 -50.149 -24.569 1.00 69.31 269 ILE A N 1
ATOM 2205 C CA . ILE A 1 269 ? 40.836 -50.683 -25.465 1.00 69.31 269 ILE A CA 1
ATOM 2206 C C . ILE A 1 269 ? 42.224 -50.261 -24.980 1.00 69.31 269 ILE A C 1
ATOM 2208 O O . ILE A 1 269 ? 43.109 -51.106 -24.855 1.00 69.31 269 ILE A O 1
ATOM 2212 N N . ASP A 1 270 ? 42.416 -48.987 -24.643 1.00 68.81 270 ASP A N 1
ATOM 2213 C CA . ASP A 1 270 ? 43.694 -48.487 -24.131 1.00 68.81 270 ASP A CA 1
ATOM 2214 C C . ASP A 1 270 ? 44.055 -49.129 -22.787 1.00 68.81 270 ASP A C 1
ATOM 2216 O O . ASP A 1 270 ? 45.214 -49.472 -22.545 1.00 68.81 270 ASP A O 1
ATOM 2220 N N . ALA A 1 271 ? 43.067 -49.357 -21.916 1.00 65.00 271 ALA A N 1
ATOM 2221 C CA . ALA A 1 271 ? 43.269 -50.089 -20.669 1.00 65.00 271 ALA A CA 1
ATOM 2222 C C . ALA A 1 271 ? 43.622 -51.569 -20.908 1.00 65.00 271 ALA A C 1
ATOM 2224 O O . ALA A 1 271 ? 44.439 -52.119 -20.171 1.00 65.00 271 ALA A O 1
ATOM 2225 N N . ALA A 1 272 ? 43.051 -52.208 -21.932 1.00 63.28 272 ALA A N 1
ATOM 2226 C CA . ALA A 1 272 ? 43.374 -53.581 -22.317 1.00 63.28 272 ALA A CA 1
ATOM 2227 C C . ALA A 1 272 ? 44.780 -53.687 -22.933 1.00 63.28 272 ALA A C 1
ATOM 2229 O O . ALA A 1 272 ? 45.542 -54.569 -22.543 1.00 63.28 272 ALA A O 1
ATOM 2230 N N . LYS A 1 273 ? 45.175 -52.738 -23.796 1.00 65.38 273 LYS A N 1
ATOM 2231 C CA . LYS A 1 273 ? 46.550 -52.624 -24.315 1.00 65.38 273 LYS A CA 1
ATOM 2232 C C . LYS A 1 273 ? 47.565 -52.424 -23.189 1.00 65.38 273 LYS A C 1
ATOM 2234 O O . LYS A 1 273 ? 48.588 -53.099 -23.171 1.00 65.38 273 LYS A O 1
ATOM 2239 N N . LYS A 1 274 ? 47.262 -51.561 -22.209 1.00 60.06 274 LYS A N 1
ATOM 2240 C CA . LYS A 1 274 ? 48.126 -51.329 -21.035 1.00 60.06 274 LYS A CA 1
ATOM 2241 C C . LYS A 1 274 ? 48.233 -52.531 -20.093 1.00 60.06 274 LYS A C 1
ATOM 2243 O O . LYS A 1 274 ? 49.226 -52.639 -19.382 1.00 60.06 274 LYS A O 1
ATOM 2248 N N . ARG A 1 275 ? 47.241 -53.430 -20.060 1.00 58.03 275 ARG A N 1
ATOM 2249 C CA . ARG A 1 275 ? 47.282 -54.629 -19.203 1.00 58.03 275 ARG A CA 1
ATOM 2250 C C . ARG A 1 275 ? 48.198 -55.735 -19.741 1.00 58.03 275 ARG A C 1
ATOM 2252 O O . ARG A 1 275 ? 48.623 -56.562 -18.938 1.00 58.03 275 ARG A O 1
ATOM 2259 N N . GLY A 1 276 ? 48.584 -55.694 -21.022 1.00 58.75 276 GLY A N 1
ATOM 2260 C CA . GLY A 1 276 ? 49.484 -56.673 -21.645 1.00 58.75 276 GLY A CA 1
ATOM 2261 C C . GLY A 1 276 ? 48.880 -58.083 -21.722 1.00 58.75 276 GLY A C 1
ATOM 2262 O O . GLY A 1 276 ? 47.997 -58.436 -20.946 1.00 58.75 276 GLY A O 1
ATOM 2263 N N . ASN A 1 277 ? 49.326 -58.900 -22.680 1.00 59.81 277 ASN A N 1
ATOM 2264 C CA . ASN A 1 277 ? 48.803 -60.258 -22.853 1.00 59.81 277 ASN A CA 1
ATOM 2265 C C . ASN A 1 277 ? 49.309 -61.161 -21.701 1.00 59.81 277 ASN A C 1
ATOM 2267 O O . ASN A 1 277 ? 50.518 -61.398 -21.626 1.00 59.81 277 ASN A O 1
ATOM 2271 N N . PRO A 1 278 ? 48.445 -61.665 -20.796 1.00 55.62 278 PRO A N 1
ATOM 2272 C CA . PRO A 1 278 ? 48.876 -62.438 -19.626 1.00 55.62 278 PRO A CA 1
ATOM 2273 C C . PRO A 1 278 ? 49.576 -63.757 -19.991 1.00 55.62 278 PRO A C 1
ATOM 2275 O O . PRO A 1 278 ? 50.300 -64.305 -19.164 1.00 55.62 278 PRO A O 1
ATOM 2278 N N . ILE A 1 279 ? 49.401 -64.235 -21.227 1.00 55.75 279 ILE A N 1
ATOM 2279 C CA . ILE A 1 279 ? 50.058 -65.434 -21.762 1.00 55.75 279 ILE A CA 1
ATOM 2280 C C . ILE A 1 279 ? 51.559 -65.175 -21.983 1.00 55.75 279 ILE A C 1
ATOM 2282 O O . ILE A 1 279 ? 52.385 -65.926 -21.475 1.00 55.75 279 ILE A O 1
ATOM 2286 N N . ARG A 1 280 ? 51.924 -64.038 -22.599 1.00 57.72 280 ARG A N 1
ATOM 2287 C CA . ARG A 1 280 ? 53.333 -63.660 -22.833 1.00 57.72 280 ARG A CA 1
ATOM 2288 C C . ARG A 1 280 ? 54.122 -63.462 -21.537 1.00 57.72 280 ARG A C 1
ATOM 2290 O O . ARG A 1 280 ? 55.264 -63.891 -21.450 1.00 57.72 280 ARG A O 1
ATOM 2297 N N . LYS A 1 281 ? 53.501 -62.870 -20.507 1.00 56.81 281 LYS A N 1
ATOM 2298 C CA . LYS A 1 281 ? 54.155 -62.693 -19.196 1.00 56.81 281 LYS A CA 1
ATOM 2299 C C . LYS A 1 281 ? 54.453 -64.025 -18.503 1.00 56.81 281 LYS A C 1
ATOM 2301 O O . LYS A 1 281 ? 55.469 -64.127 -17.831 1.00 56.81 281 LYS A O 1
ATOM 2306 N N . LYS A 1 282 ? 53.593 -65.040 -18.667 1.00 58.09 282 LYS A N 1
ATOM 2307 C CA . LYS A 1 282 ? 53.838 -66.383 -18.116 1.00 58.09 282 LYS A CA 1
ATOM 2308 C C . LYS A 1 282 ? 54.972 -67.104 -18.848 1.00 58.09 282 LYS A C 1
ATOM 2310 O O . LYS A 1 282 ? 55.806 -67.721 -18.192 1.00 58.09 282 LYS A O 1
ATOM 2315 N N . GLU A 1 283 ? 55.035 -66.982 -20.173 1.00 62.19 283 GLU A N 1
ATOM 2316 C CA . GLU A 1 283 ? 56.121 -67.546 -20.988 1.00 62.19 283 GLU A CA 1
ATOM 2317 C C . GLU A 1 283 ? 57.482 -66.915 -20.657 1.00 62.19 283 GLU A C 1
ATOM 2319 O O . GLU A 1 283 ? 58.468 -67.632 -20.513 1.00 62.19 283 GLU A O 1
ATOM 2324 N N . GLU A 1 284 ? 57.542 -65.595 -20.448 1.00 63.06 284 GLU A N 1
ATOM 2325 C CA . GLU A 1 284 ? 58.767 -64.907 -20.007 1.00 63.06 284 GLU A CA 1
ATOM 2326 C C . GLU A 1 284 ? 59.208 -65.353 -18.609 1.00 63.06 284 GLU A C 1
ATOM 2328 O O . GLU A 1 284 ? 60.388 -65.630 -18.401 1.00 63.06 284 GLU A O 1
ATOM 2333 N N . THR A 1 285 ? 58.275 -65.504 -17.660 1.00 68.31 285 THR A N 1
ATOM 2334 C CA . THR A 1 285 ? 58.617 -66.017 -16.323 1.00 68.31 285 THR A CA 1
ATOM 2335 C C . THR A 1 285 ? 59.088 -67.469 -16.353 1.00 68.31 285 THR A C 1
ATOM 2337 O O . THR A 1 285 ? 59.983 -67.822 -15.591 1.00 68.31 285 THR A O 1
ATOM 2340 N N . HIS A 1 286 ? 58.537 -68.300 -17.245 1.00 68.94 286 HIS A N 1
ATOM 2341 C CA . HIS A 1 286 ? 58.965 -69.692 -17.396 1.00 68.94 286 HIS A CA 1
ATOM 2342 C C . HIS A 1 286 ? 60.365 -69.777 -18.018 1.00 68.94 286 HIS A C 1
ATOM 2344 O O . HIS A 1 286 ? 61.215 -70.496 -17.505 1.00 68.94 286 HIS A O 1
ATOM 2350 N N . ARG A 1 287 ? 60.650 -68.958 -19.042 1.00 69.62 287 ARG A N 1
ATOM 2351 C CA . ARG A 1 287 ? 61.988 -68.849 -19.648 1.00 69.62 287 ARG A CA 1
ATOM 2352 C C . ARG A 1 287 ? 63.039 -68.315 -18.676 1.00 69.62 287 ARG A C 1
ATOM 2354 O O . ARG A 1 287 ? 64.154 -68.821 -18.660 1.00 69.62 287 ARG A O 1
ATOM 2361 N N . MET A 1 288 ? 62.702 -67.324 -17.846 1.00 66.38 288 MET A N 1
ATOM 2362 C CA . MET A 1 288 ? 63.616 -66.838 -16.801 1.00 66.38 288 MET A CA 1
ATOM 2363 C C . MET A 1 288 ? 63.849 -67.888 -15.707 1.00 66.38 288 MET A C 1
ATOM 2365 O O . MET A 1 288 ? 64.966 -68.012 -15.210 1.00 66.38 288 MET A O 1
ATOM 2369 N N . ALA A 1 289 ? 62.827 -68.671 -15.350 1.00 72.31 289 ALA A N 1
ATOM 2370 C CA . ALA A 1 289 ? 62.974 -69.775 -14.405 1.00 72.31 289 ALA A CA 1
ATOM 2371 C C . ALA A 1 289 ? 63.856 -70.902 -14.972 1.00 72.31 289 ALA A C 1
ATOM 2373 O O . ALA A 1 289 ? 64.716 -71.406 -14.256 1.00 72.31 289 ALA A O 1
ATOM 2374 N N . GLU A 1 290 ? 63.700 -71.256 -16.251 1.00 70.94 290 GLU A N 1
ATOM 2375 C CA . GLU A 1 290 ? 64.556 -72.231 -16.943 1.00 70.94 290 GLU A CA 1
ATOM 2376 C C . GLU A 1 290 ? 65.999 -71.739 -17.084 1.00 70.94 290 GLU A C 1
ATOM 2378 O O . GLU A 1 290 ? 66.924 -72.491 -16.783 1.00 70.94 290 GLU A O 1
ATOM 2383 N N . ALA A 1 291 ? 66.207 -70.470 -17.447 1.00 68.50 291 ALA A N 1
ATOM 2384 C CA . ALA A 1 291 ? 67.540 -69.873 -17.523 1.00 68.50 291 ALA A CA 1
ATOM 2385 C C . ALA A 1 291 ? 68.247 -69.880 -16.156 1.00 68.50 291 ALA A C 1
ATOM 2387 O O . ALA A 1 291 ? 69.411 -70.265 -16.063 1.00 68.50 291 ALA A O 1
ATOM 2388 N N . ASN A 1 292 ? 67.537 -69.546 -15.075 1.00 64.31 292 ASN A N 1
ATOM 2389 C CA . ASN A 1 292 ? 68.096 -69.600 -13.722 1.00 64.31 292 ASN A CA 1
ATOM 2390 C C . ASN A 1 292 ? 68.385 -71.037 -13.262 1.00 64.31 292 ASN A C 1
ATOM 2392 O O . ASN A 1 292 ? 69.356 -71.271 -12.545 1.00 64.31 292 ASN A O 1
ATOM 2396 N N . LYS A 1 293 ? 67.583 -72.014 -13.702 1.00 66.62 293 LYS A N 1
ATOM 2397 C CA . LYS A 1 293 ? 67.826 -73.437 -13.433 1.00 66.62 293 LYS A CA 1
ATOM 2398 C C . LYS A 1 293 ? 69.053 -73.960 -14.191 1.00 66.62 293 LYS A C 1
ATOM 2400 O O . LYS A 1 293 ? 69.811 -74.741 -13.630 1.00 66.62 293 LYS A O 1
ATOM 2405 N N . ALA A 1 294 ? 69.289 -73.478 -15.414 1.00 62.78 294 ALA A N 1
ATOM 2406 C CA . ALA A 1 294 ? 70.489 -73.783 -16.195 1.00 62.78 294 ALA A CA 1
ATOM 2407 C C . ALA A 1 294 ? 71.762 -73.156 -15.589 1.00 62.78 294 ALA A C 1
ATOM 2409 O O . ALA A 1 294 ? 72.803 -73.805 -15.546 1.00 62.78 294 ALA A O 1
ATOM 2410 N N . PHE A 1 295 ? 71.677 -71.940 -15.038 1.00 58.94 295 PHE A N 1
ATOM 2411 C CA . PHE A 1 295 ? 72.789 -71.315 -14.304 1.00 58.94 295 PHE A CA 1
ATOM 2412 C C . PHE A 1 295 ? 73.111 -72.012 -12.969 1.00 58.94 295 PHE A C 1
ATOM 2414 O O . PHE A 1 295 ? 74.253 -71.980 -12.522 1.00 58.94 295 PHE A O 1
ATOM 2421 N N . SER A 1 296 ? 72.130 -72.671 -12.347 1.00 56.88 296 SER A N 1
ATOM 2422 C CA . SER A 1 296 ? 72.294 -73.441 -11.105 1.00 56.88 296 SER A CA 1
ATOM 2423 C C . SER A 1 296 ? 72.969 -74.808 -11.297 1.00 56.88 296 SER A C 1
ATOM 2425 O O . SER A 1 296 ? 73.333 -75.417 -10.296 1.00 56.88 296 SER A O 1
ATOM 2427 N N . TYR A 1 297 ? 73.117 -75.303 -12.531 1.00 57.31 297 TYR A N 1
ATOM 2428 C CA . TYR A 1 297 ? 73.728 -76.611 -12.829 1.00 57.31 297 TYR A CA 1
ATOM 2429 C C . TYR A 1 297 ? 75.200 -76.522 -13.279 1.00 57.31 297 TYR A C 1
ATOM 2431 O O . TYR A 1 297 ? 75.839 -77.552 -13.453 1.00 57.31 297 TYR A O 1
ATOM 2439 N N . ASN A 1 298 ? 75.738 -75.307 -13.440 1.00 56.94 298 ASN A N 1
ATOM 2440 C CA . ASN A 1 298 ? 77.138 -75.030 -13.796 1.00 56.94 298 ASN A CA 1
ATOM 2441 C C . ASN A 1 298 ? 77.898 -74.335 -12.645 1.00 56.94 298 ASN A C 1
ATOM 2443 O O . ASN A 1 298 ? 78.710 -73.435 -12.876 1.00 56.94 298 ASN A O 1
ATOM 2447 N N . ARG A 1 299 ? 77.610 -74.727 -11.399 1.00 50.50 299 ARG A N 1
ATOM 2448 C CA . ARG A 1 299 ? 78.332 -74.295 -10.199 1.00 50.50 299 ARG A CA 1
ATOM 2449 C C . ARG A 1 299 ? 78.627 -75.478 -9.294 1.00 50.50 299 ARG A C 1
ATOM 2451 O O . ARG A 1 299 ? 77.725 -76.333 -9.171 1.00 50.50 299 ARG A O 1
#

Foldseek 3Di:
DDDPDDPPPPPDDDDPVVVVVVVVVVVVVVVVPDDPVVVVVVVVVVVVVVCVVDDPVVSVVVVVVVVCVVVVVQPPVCVVVVCVVPDDPDQQAADPPPRDSLLSLLLVVCDDPNPSVVSVVLQVLLLVVLCVVVVDRSVVLQVLLLVLLQAQKAWDWDDDPNDTDTAIDGDDRVVSSVLLSVLLLVQLVPDDDDGSSNSSNVSSNQSSVCHGRSSVVNVVRVVVNVVNVVNNVVPDPPPPPPPVPVVVVVVVVVVVVVVVVVVVVVVVVVVVVVVDDVVVVVVVVVVVVVVVVVVVVVD